Protein AF-A0AAD7MRS5-F1 (afdb_monomer_lite)

Sequence (287 aa):
MQQGTTFWFTLGLHTVPAPGTAVVLTGVERPFTVNFTCAIEGFSIVPTYLDYYIEVLVGNNGHEPPIYIARRTYNQSASPPVDMFTTTLAYWAWFAFPGAQYQLVLDTSYMTPGTNGPPVLVVEGAASAPFNITGSPIPVYIRPTANSGKCLTAASNTNGAAVEIEDCVAAGSTSQEWTNTGTTLQIFGTKCLDVTNGATADGTKLQIWTCNTGNTNQEWVTFGSSIQWSPSSCLDLTNGVQTDGNLVRILRSGLPFFIVFVHAPSRRLGTNMDLHRWAEPTMDTDE

Structure (mmCIF, N/CA/C/O backbone):
data_AF-A0AAD7MRS5-F1
#
_entry.id   AF-A0AAD7MRS5-F1
#
loop_
_atom_site.group_PDB
_atom_site.id
_atom_site.type_symbol
_atom_site.label_atom_id
_atom_site.label_alt_id
_atom_site.label_comp_id
_atom_site.label_asym_id
_atom_site.label_entity_id
_atom_site.label_seq_id
_atom_site.pdbx_PDB_ins_code
_atom_site.Cartn_x
_atom_site.Cartn_y
_atom_site.Cartn_z
_atom_site.occupancy
_atom_site.B_iso_or_equiv
_atom_site.auth_seq_id
_atom_site.auth_comp_id
_atom_site.auth_asym_id
_atom_site.auth_atom_id
_atom_site.pdbx_PDB_model_num
ATOM 1 N N . MET A 1 1 ? -37.049 9.770 32.235 1.00 30.02 1 MET A N 1
ATOM 2 C CA . MET A 1 1 ? -36.341 10.974 31.752 1.00 30.02 1 MET A CA 1
ATOM 3 C C . MET A 1 1 ? -35.256 10.486 30.811 1.00 30.02 1 MET A C 1
ATOM 5 O O . MET A 1 1 ? -34.466 9.665 31.239 1.00 30.02 1 MET A O 1
ATOM 9 N N . GLN A 1 2 ? -35.280 10.899 29.541 1.00 34.06 2 GLN A N 1
ATOM 10 C CA . GLN A 1 2 ? -34.240 10.586 28.553 1.00 34.06 2 GLN A CA 1
ATOM 11 C C . GLN A 1 2 ? -32.958 11.354 28.903 1.00 34.06 2 GLN A C 1
ATOM 13 O O . GLN A 1 2 ? -32.792 12.494 28.477 1.00 34.06 2 GLN A O 1
ATOM 18 N N . GLN A 1 3 ? -32.056 10.759 29.677 1.00 31.41 3 GLN A N 1
ATOM 19 C CA . GLN A 1 3 ? -30.665 11.207 29.706 1.00 31.41 3 GLN A CA 1
ATOM 20 C C . GLN A 1 3 ? -29.812 10.111 29.082 1.00 31.41 3 GLN A C 1
ATOM 22 O O . GLN A 1 3 ? -29.322 9.212 29.751 1.00 31.41 3 GLN A O 1
ATOM 27 N N . GLY A 1 4 ? -29.705 10.166 27.755 1.00 41.72 4 GLY A N 1
ATOM 28 C CA . GLY A 1 4 ? -28.740 9.363 27.024 1.00 41.72 4 GLY A CA 1
ATOM 29 C C . GLY A 1 4 ? -27.372 10.017 27.087 1.00 41.72 4 GLY A C 1
ATOM 30 O O . GLY A 1 4 ? -27.225 11.195 26.762 1.00 41.72 4 GLY A O 1
ATOM 31 N N . THR A 1 5 ? -26.367 9.250 27.490 1.00 45.50 5 THR A N 1
ATOM 32 C CA . THR A 1 5 ? -24.967 9.655 27.408 1.00 45.50 5 THR A CA 1
ATOM 33 C C . THR A 1 5 ? -24.575 9.668 25.931 1.00 45.50 5 THR A C 1
ATOM 35 O O . THR A 1 5 ? -24.202 8.644 25.370 1.00 45.50 5 THR A O 1
ATOM 38 N N . THR A 1 6 ? -24.754 10.813 25.272 1.00 45.91 6 THR A N 1
ATOM 39 C CA . THR A 1 6 ? -24.314 11.021 23.888 1.00 45.91 6 THR A CA 1
ATOM 40 C C . THR A 1 6 ? -22.835 11.339 23.911 1.00 45.91 6 THR A C 1
ATOM 42 O O . THR A 1 6 ? -22.454 12.397 24.417 1.00 45.91 6 THR A O 1
ATOM 45 N N . PHE A 1 7 ? -22.017 10.433 23.381 1.00 45.19 7 PHE A N 1
ATOM 46 C CA . PHE A 1 7 ? -20.601 10.718 23.237 1.00 45.19 7 PHE A CA 1
ATOM 47 C C . PHE A 1 7 ? -20.359 11.603 22.021 1.00 45.19 7 PHE A C 1
ATOM 49 O O . PHE A 1 7 ? -21.013 11.442 20.998 1.00 45.19 7 PHE A O 1
ATOM 56 N N . TRP A 1 8 ? -19.441 12.554 22.142 1.00 43.66 8 TRP A N 1
ATOM 57 C CA . TRP A 1 8 ? -18.873 13.253 20.994 1.00 43.66 8 TRP A CA 1
ATOM 58 C C . TRP A 1 8 ? -17.412 12.854 20.934 1.00 43.66 8 TRP A C 1
ATOM 60 O O . TRP A 1 8 ? -16.734 12.858 21.954 1.00 43.66 8 TRP A O 1
ATOM 70 N N . PHE A 1 9 ? -16.906 12.491 19.770 1.00 45.31 9 PHE A N 1
ATOM 71 C CA . PHE A 1 9 ? -15.477 12.276 19.619 1.00 45.31 9 PHE A CA 1
ATOM 72 C C . PHE A 1 9 ? -14.983 13.158 18.478 1.00 45.31 9 PHE A C 1
ATOM 74 O O . PHE A 1 9 ? -15.706 13.410 17.512 1.00 45.31 9 PHE A O 1
ATOM 81 N N . THR A 1 10 ? -13.756 13.640 18.622 1.00 40.50 10 THR A N 1
ATOM 82 C CA . THR A 1 10 ? -13.046 14.366 17.572 1.00 40.50 10 THR A CA 1
ATOM 83 C C . THR A 1 10 ? -11.750 13.616 17.320 1.00 40.50 10 THR A C 1
ATOM 85 O O . THR A 1 10 ? -10.885 13.559 18.194 1.00 40.50 10 THR A O 1
ATOM 88 N N . LEU A 1 11 ? -11.617 13.016 16.136 1.00 41.66 11 LEU A N 1
ATOM 89 C CA . LEU A 1 11 ? -10.373 12.379 15.714 1.00 41.66 11 LEU A CA 1
ATOM 90 C C . LEU A 1 11 ? -9.463 13.418 15.052 1.00 41.66 11 LEU A C 1
ATOM 92 O O . LEU A 1 11 ? -9.721 13.867 13.935 1.00 41.66 11 LEU A O 1
ATOM 96 N N . GLY A 1 12 ? -8.370 13.768 15.729 1.00 38.16 12 GLY A N 1
ATOM 97 C CA . GLY A 1 12 ? -7.271 14.524 15.134 1.00 38.16 12 GLY A CA 1
ATOM 98 C C . GLY A 1 12 ? -6.239 13.566 14.547 1.00 38.16 12 GLY A C 1
ATOM 99 O O . GLY A 1 12 ? -5.431 13.002 15.287 1.00 38.16 12 GLY A O 1
ATOM 100 N N . LEU A 1 13 ? -6.242 13.364 13.228 1.00 36.66 13 LEU A N 1
ATOM 101 C CA . LEU A 1 13 ? -5.221 12.545 12.577 1.00 36.66 13 LEU A CA 1
ATOM 102 C C . LEU A 1 13 ? -3.985 13.404 12.285 1.00 36.66 13 LEU A C 1
ATOM 104 O O . LEU A 1 13 ? -3.988 14.224 11.372 1.00 36.66 13 LEU A O 1
ATOM 108 N N . HIS A 1 14 ? -2.912 13.228 13.053 1.00 36.09 14 HIS A N 1
ATOM 109 C CA . HIS A 1 14 ? -1.655 13.918 12.780 1.00 36.09 14 HIS A CA 1
ATOM 110 C C . HIS A 1 14 ? -0.696 12.953 12.102 1.00 36.09 14 HIS A C 1
ATOM 112 O O . HIS A 1 14 ? -0.293 11.939 12.667 1.00 36.09 14 HIS A O 1
ATOM 118 N N . THR A 1 15 ? -0.303 13.290 10.879 1.00 35.84 15 THR A N 1
ATOM 119 C CA . THR A 1 15 ? 0.879 12.692 10.270 1.00 35.84 15 THR A CA 1
ATOM 120 C C . THR A 1 15 ? 2.059 13.604 10.583 1.00 35.84 15 THR A C 1
ATOM 122 O O . THR A 1 15 ? 1.913 14.827 10.639 1.00 35.84 15 THR A O 1
ATOM 125 N N . VAL A 1 16 ? 3.231 13.023 10.821 1.00 27.92 16 VAL A N 1
ATOM 126 C CA . VAL A 1 16 ? 4.490 13.770 10.834 1.00 27.92 16 VAL A CA 1
ATOM 127 C C . VAL A 1 16 ? 5.189 13.445 9.518 1.00 27.92 16 VAL A C 1
ATOM 129 O O . VAL A 1 16 ? 5.828 12.396 9.427 1.00 27.92 16 VAL A O 1
ATOM 132 N N . PRO A 1 17 ? 5.072 14.267 8.460 1.00 35.44 17 PRO A N 1
ATOM 133 C CA . PRO A 1 17 ? 5.974 14.148 7.331 1.00 35.44 17 PRO A CA 1
ATOM 134 C C . PRO A 1 17 ? 7.318 14.770 7.714 1.00 35.44 17 PRO A C 1
ATOM 136 O O . PRO A 1 17 ? 7.416 15.585 8.636 1.00 35.44 17 PRO A O 1
ATOM 139 N N . ALA A 1 18 ? 8.363 14.398 6.979 1.00 33.31 18 ALA A N 1
ATOM 140 C CA . ALA A 1 18 ? 9.650 15.081 7.001 1.00 33.31 18 ALA A CA 1
ATOM 141 C C . ALA A 1 18 ? 9.485 16.624 7.019 1.00 33.31 18 ALA A C 1
ATOM 143 O O . ALA A 1 18 ? 8.527 17.158 6.451 1.00 33.31 18 ALA A O 1
ATOM 144 N N . PRO A 1 19 ? 10.398 17.372 7.664 1.00 30.70 19 PRO A N 1
ATOM 145 C CA . PRO A 1 19 ? 10.220 18.809 7.833 1.00 30.70 19 PRO A CA 1
ATOM 146 C C . PRO A 1 19 ? 10.237 19.522 6.479 1.00 30.70 19 PRO A C 1
ATOM 148 O O . PRO A 1 19 ? 11.222 19.431 5.749 1.00 30.70 19 PRO A O 1
ATOM 151 N N . GLY A 1 20 ? 9.155 20.245 6.175 1.00 34.44 20 GLY A N 1
ATOM 152 C CA . GLY A 1 20 ? 9.047 21.119 5.001 1.00 34.44 20 GLY A CA 1
ATOM 153 C C . GLY A 1 20 ? 7.730 21.024 4.229 1.00 34.44 20 GLY A C 1
ATOM 154 O O . GLY A 1 20 ? 7.401 21.940 3.482 1.00 34.44 20 GLY A O 1
ATOM 155 N N . THR A 1 21 ? 6.931 19.973 4.423 1.00 35.66 21 THR A N 1
ATOM 156 C CA . THR A 1 21 ? 5.576 19.904 3.851 1.00 35.66 21 THR A CA 1
ATOM 157 C C . THR A 1 21 ? 4.688 19.121 4.800 1.00 35.66 21 THR A C 1
ATOM 159 O O . THR A 1 21 ? 4.642 17.896 4.771 1.00 35.66 21 THR A O 1
ATOM 162 N N . ALA A 1 22 ? 4.014 19.829 5.701 1.00 32.53 22 ALA A N 1
ATOM 163 C CA . ALA A 1 22 ? 2.982 19.217 6.516 1.00 32.53 22 ALA A CA 1
ATOM 164 C C . ALA A 1 22 ? 1.763 18.975 5.617 1.00 32.53 22 ALA A C 1
ATOM 166 O O . ALA A 1 22 ? 1.023 19.911 5.319 1.00 32.53 22 ALA A O 1
ATOM 167 N N . VAL A 1 23 ? 1.533 17.732 5.187 1.00 37.16 23 VAL A N 1
ATOM 168 C CA . VAL A 1 23 ? 0.165 17.323 4.855 1.00 37.16 23 VAL A CA 1
ATOM 169 C C . VAL A 1 23 ? -0.533 17.125 6.188 1.00 37.16 23 VAL A C 1
ATOM 171 O O . VAL A 1 23 ? -0.542 16.049 6.785 1.00 37.16 23 VAL A O 1
ATOM 174 N N . VAL A 1 24 ? -1.054 18.235 6.697 1.00 35.41 24 VAL A N 1
ATOM 175 C CA . VAL A 1 24 ? -2.020 18.207 7.775 1.00 35.41 24 VAL A CA 1
ATOM 176 C C . VAL A 1 24 ? -3.279 17.620 7.152 1.00 35.41 24 VAL A C 1
ATOM 178 O O . VAL A 1 24 ? -3.996 18.305 6.427 1.00 35.41 24 VAL A O 1
ATOM 181 N N . LEU A 1 25 ? -3.556 16.345 7.418 1.00 42.78 25 LEU A N 1
ATOM 182 C CA . LEU A 1 25 ? -4.939 15.896 7.407 1.00 42.78 25 LEU A CA 1
ATOM 183 C C . LEU A 1 25 ? -5.572 16.558 8.625 1.00 42.78 25 LEU A C 1
ATOM 185 O O . LEU A 1 25 ? -5.656 15.957 9.688 1.00 42.78 25 LEU A O 1
ATOM 189 N N . THR A 1 26 ? -5.900 17.850 8.525 1.00 39.56 26 THR A N 1
ATOM 190 C CA . THR A 1 26 ? -6.663 18.532 9.573 1.00 39.56 26 THR A CA 1
ATOM 191 C C . THR A 1 26 ? -7.955 17.759 9.653 1.00 39.56 26 THR A C 1
ATOM 193 O O . THR A 1 26 ? -8.758 17.801 8.720 1.00 39.56 26 THR A O 1
ATOM 196 N N . GLY A 1 27 ? -8.046 16.957 10.714 1.00 42.97 27 GLY A N 1
ATOM 197 C CA . GLY A 1 27 ? -9.115 16.015 10.944 1.00 42.97 27 GLY A CA 1
ATOM 198 C C . GLY A 1 27 ? -10.419 16.750 10.773 1.00 42.97 27 GLY A C 1
ATOM 199 O O . GLY A 1 27 ? -10.708 17.728 11.458 1.00 42.97 27 GLY A O 1
ATOM 200 N N . VAL A 1 28 ? -11.180 16.298 9.795 1.00 45.78 28 VAL A N 1
ATOM 201 C CA . VAL A 1 28 ? -12.571 16.651 9.713 1.00 45.78 28 VAL A CA 1
ATOM 202 C C . VAL A 1 28 ? -13.199 16.175 11.022 1.00 45.78 28 VAL A C 1
ATOM 204 O O . VAL A 1 28 ? -13.201 14.976 11.292 1.00 45.78 28 VAL A O 1
ATOM 207 N N . GLU A 1 29 ? -13.691 17.094 11.852 1.00 51.12 29 GLU A N 1
ATOM 208 C CA . GLU A 1 29 ? -14.439 16.717 13.049 1.00 51.12 29 GLU A CA 1
ATOM 209 C C . GLU A 1 29 ? -15.659 15.898 12.594 1.00 51.12 29 GLU A C 1
ATOM 211 O O . GLU A 1 29 ? -16.507 16.365 11.820 1.00 51.12 29 GLU A O 1
ATOM 216 N N . ARG A 1 30 ? -15.705 14.624 12.989 1.00 58.03 30 ARG A N 1
ATOM 217 C CA . ARG A 1 30 ? -16.803 13.709 12.674 1.00 58.03 30 ARG A CA 1
ATOM 218 C C . ARG A 1 30 ? -17.376 13.202 13.984 1.00 58.03 30 ARG A C 1
ATOM 220 O O . ARG A 1 30 ? -16.669 12.490 14.673 1.00 58.03 30 ARG A O 1
ATOM 227 N N . PRO A 1 31 ? -18.615 13.557 14.344 1.00 57.50 31 PRO A N 1
ATOM 228 C CA . PRO A 1 31 ? -19.226 13.053 15.565 1.00 57.50 31 PRO A CA 1
ATOM 229 C C . PRO A 1 31 ? -19.754 11.620 15.375 1.00 57.50 31 PRO A C 1
ATOM 231 O O . PRO A 1 31 ? -20.323 11.302 14.332 1.00 57.50 31 PRO A O 1
ATOM 234 N N . PHE A 1 32 ? -19.614 10.769 16.398 1.00 61.81 32 PHE A N 1
ATOM 235 C CA . PHE A 1 32 ? -20.284 9.464 16.503 1.00 61.81 32 PHE A CA 1
ATOM 236 C C . PHE A 1 32 ? -21.295 9.637 17.603 1.00 61.81 32 PHE A C 1
ATOM 238 O O . PHE A 1 32 ? -20.918 9.936 18.727 1.00 61.81 32 PHE A O 1
ATOM 245 N N . THR A 1 33 ? -22.564 9.411 17.302 1.00 61.88 33 THR A N 1
ATOM 246 C CA . THR A 1 33 ? -23.595 9.373 18.330 1.00 61.88 33 THR A CA 1
ATOM 247 C C . THR A 1 33 ? -23.872 7.918 18.666 1.00 61.88 33 THR A C 1
ATOM 249 O O . THR A 1 33 ? -24.605 7.245 17.947 1.00 61.88 33 THR A O 1
ATOM 252 N N . VAL A 1 34 ? -23.281 7.438 19.761 1.00 68.00 34 VAL A N 1
ATOM 253 C CA . VAL A 1 34 ? -23.622 6.133 20.342 1.00 68.00 34 VAL A CA 1
ATOM 254 C C . VAL A 1 34 ? -24.486 6.360 21.570 1.00 68.00 34 VAL A C 1
ATOM 256 O O . VAL A 1 34 ? -24.139 7.162 22.437 1.00 68.00 34 VAL A O 1
ATOM 259 N N . ASN A 1 35 ? -25.629 5.679 21.627 1.00 68.31 35 ASN A N 1
ATOM 260 C CA . ASN A 1 35 ? -26.557 5.753 22.746 1.00 68.31 35 ASN A CA 1
ATOM 261 C C . ASN A 1 35 ? -26.536 4.429 23.516 1.00 68.31 35 ASN A C 1
ATOM 263 O O . ASN A 1 35 ? -27.050 3.419 23.041 1.00 68.31 35 ASN A O 1
ATOM 267 N N . PHE A 1 36 ? -25.975 4.461 24.725 1.00 71.44 36 PHE A N 1
ATOM 268 C CA . PHE A 1 36 ? -25.879 3.289 25.596 1.00 71.44 36 PHE A CA 1
ATOM 269 C C . PHE A 1 36 ? -27.059 3.131 26.562 1.00 71.44 36 PHE A C 1
ATOM 271 O O . PHE A 1 36 ? -27.059 2.191 27.348 1.00 71.44 36 PHE A O 1
ATOM 278 N N . THR A 1 37 ? -28.075 4.002 26.525 1.00 70.25 37 THR A N 1
ATOM 279 C CA . THR A 1 37 ? -29.211 3.967 27.465 1.00 70.25 37 THR A CA 1
ATOM 280 C C . THR A 1 37 ? -29.881 2.600 27.483 1.00 70.25 37 THR A C 1
ATOM 282 O O . THR A 1 37 ? -30.126 2.059 28.553 1.00 70.25 37 THR A O 1
ATOM 285 N N . CYS A 1 38 ? -30.130 2.003 26.315 1.00 67.31 38 CYS A N 1
ATOM 286 C CA . CYS A 1 38 ? -30.773 0.691 26.251 1.00 67.31 38 CYS A CA 1
ATOM 287 C C . CYS A 1 38 ? -29.904 -0.411 26.882 1.00 67.31 38 CYS A C 1
ATOM 289 O O . CYS A 1 38 ? -30.416 -1.206 27.664 1.00 67.31 38 CYS A O 1
ATOM 291 N N . ALA A 1 39 ? -28.598 -0.423 26.605 1.00 72.38 39 ALA A N 1
ATOM 292 C CA . ALA A 1 39 ? -27.666 -1.402 27.165 1.00 72.38 39 ALA A CA 1
ATOM 293 C C . ALA A 1 39 ? -27.509 -1.243 28.688 1.00 72.38 39 ALA A C 1
ATOM 295 O O . ALA A 1 39 ? -27.639 -2.216 29.433 1.00 72.38 39 ALA A O 1
ATOM 296 N N . ILE A 1 40 ? -27.307 -0.009 29.158 1.00 76.19 40 ILE A N 1
ATOM 297 C CA . ILE A 1 40 ? -27.049 0.299 30.569 1.00 76.19 40 ILE A CA 1
ATOM 298 C C . ILE A 1 40 ? -28.324 0.141 31.402 1.00 76.19 40 ILE A C 1
ATOM 300 O O . ILE A 1 40 ? -28.319 -0.578 32.397 1.00 76.19 40 ILE A O 1
ATOM 304 N N . GLU A 1 41 ? -29.428 0.778 31.004 1.00 78.62 41 GLU A N 1
ATOM 305 C CA . GLU A 1 41 ? -30.667 0.775 31.793 1.00 78.62 41 GLU A CA 1
ATOM 306 C C . GLU A 1 41 ? -31.490 -0.501 31.585 1.00 78.62 41 GLU A C 1
ATOM 308 O O . GLU A 1 41 ? -32.139 -0.972 32.516 1.00 78.62 41 GLU A O 1
ATOM 313 N N . GLY A 1 42 ? -31.475 -1.062 30.373 1.00 77.31 42 GLY A N 1
ATOM 314 C CA . GLY A 1 42 ? -32.267 -2.243 30.026 1.00 77.31 42 GLY A CA 1
ATOM 315 C C . GLY A 1 42 ? -31.596 -3.564 30.388 1.00 77.31 42 GLY A C 1
ATOM 316 O O . GLY A 1 42 ? -32.288 -4.509 30.762 1.00 77.31 42 GLY A O 1
ATOM 317 N N . PHE A 1 43 ? -30.263 -3.633 30.307 1.00 79.19 43 PHE A N 1
ATOM 318 C CA . PHE A 1 43 ? -29.519 -4.890 30.453 1.00 79.19 43 PHE A CA 1
ATOM 319 C C . PHE A 1 43 ? -28.378 -4.832 31.475 1.00 79.19 43 PHE A C 1
ATOM 321 O O . PHE A 1 43 ? -27.726 -5.846 31.703 1.00 79.19 43 PHE A O 1
ATOM 328 N N . SER A 1 44 ? -28.137 -3.684 32.125 1.00 81.31 44 SER A N 1
ATOM 329 C CA . SER A 1 44 ? -26.975 -3.480 33.012 1.00 81.31 44 SER A CA 1
ATOM 330 C C . SER A 1 44 ? -25.631 -3.767 32.325 1.00 81.31 44 SER A C 1
ATOM 332 O O . SER A 1 44 ? -24.652 -4.127 32.979 1.00 81.31 44 SER A O 1
ATOM 334 N N . ILE A 1 45 ? -25.582 -3.598 31.001 1.00 79.88 45 ILE A N 1
ATOM 335 C CA . ILE A 1 45 ? -24.382 -3.769 30.189 1.00 79.88 45 ILE A CA 1
ATOM 336 C C . ILE A 1 45 ? -23.698 -2.415 30.058 1.00 79.88 45 ILE A C 1
ATOM 338 O O . ILE A 1 45 ? -24.252 -1.461 29.510 1.00 79.88 45 ILE A O 1
ATOM 342 N N . VAL A 1 46 ? -22.470 -2.348 30.560 1.00 81.31 46 VAL A N 1
ATOM 343 C CA . VAL A 1 46 ? -21.639 -1.150 30.535 1.00 81.31 46 VAL A CA 1
ATOM 344 C C . VAL A 1 46 ? -20.421 -1.427 29.655 1.00 81.31 46 VAL A C 1
ATOM 346 O O . VAL A 1 46 ? -19.660 -2.350 29.966 1.00 81.31 46 VAL A O 1
ATOM 349 N N . PRO A 1 47 ? -20.188 -0.632 28.594 1.00 82.38 47 PRO A N 1
ATOM 350 C CA . PRO A 1 47 ? -18.959 -0.727 27.820 1.00 82.38 47 PRO A CA 1
ATOM 351 C C . PRO A 1 47 ? -17.726 -0.643 28.723 1.00 82.38 47 PRO A C 1
ATOM 353 O O . PRO A 1 47 ? -17.650 0.166 29.641 1.00 82.38 47 PRO A O 1
ATOM 356 N N . THR A 1 48 ? -16.746 -1.495 28.473 1.00 85.81 48 THR A N 1
ATOM 357 C CA . THR A 1 48 ? -15.431 -1.450 29.119 1.00 85.81 48 THR A CA 1
ATOM 358 C C . THR A 1 48 ? -14.441 -0.715 28.225 1.00 85.81 48 THR A C 1
ATOM 360 O O . THR A 1 48 ? -13.717 0.166 28.700 1.00 85.81 48 THR A O 1
ATOM 363 N N . TYR A 1 49 ? -14.457 -1.025 26.925 1.00 87.31 49 TYR A N 1
ATOM 364 C CA . TYR A 1 49 ? -13.579 -0.408 25.942 1.00 87.31 49 TYR A CA 1
ATOM 365 C C . TYR A 1 49 ? -14.340 0.163 24.746 1.00 87.31 49 TYR A C 1
ATOM 367 O O . TYR A 1 49 ? -15.412 -0.316 24.371 1.00 87.31 49 TYR A O 1
ATOM 375 N N . LEU A 1 50 ? -13.738 1.199 24.171 1.00 84.12 50 LEU A N 1
ATOM 376 C CA . LEU A 1 50 ? -14.075 1.815 22.898 1.00 84.12 50 LEU A CA 1
ATOM 377 C C . LEU A 1 50 ? -12.903 1.546 21.947 1.00 84.12 50 LEU A C 1
ATOM 379 O O . LEU A 1 50 ? -11.780 1.991 22.211 1.00 84.12 50 LEU A O 1
ATOM 383 N N . ASP A 1 51 ? -13.150 0.787 20.888 1.00 86.12 51 ASP A N 1
ATOM 384 C CA . ASP A 1 51 ? -12.160 0.373 19.899 1.00 86.12 51 ASP A CA 1
ATOM 385 C C . ASP A 1 51 ? -12.365 1.166 18.606 1.00 86.12 51 ASP A C 1
ATOM 387 O O . ASP A 1 51 ? -13.427 1.116 17.993 1.00 86.12 51 ASP A O 1
ATOM 391 N N . TYR A 1 52 ? -11.346 1.921 18.199 1.00 81.19 52 TYR A N 1
ATOM 392 C CA . TYR A 1 52 ? -11.380 2.779 17.018 1.00 81.19 52 TYR A CA 1
ATOM 393 C C . TYR A 1 52 ? -10.547 2.166 15.901 1.00 81.19 52 TYR A C 1
ATOM 395 O O . TYR A 1 52 ? -9.367 1.859 16.105 1.00 81.19 52 TYR A O 1
ATOM 403 N N . TYR A 1 53 ? -11.119 2.059 14.706 1.00 78.88 53 TYR A N 1
ATOM 404 C CA . TYR A 1 53 ? -10.418 1.576 13.520 1.00 78.88 53 TYR A CA 1
ATOM 405 C C . TYR A 1 53 ? -10.929 2.241 12.235 1.00 78.88 53 TYR A C 1
ATOM 407 O O . TYR A 1 53 ? -12.010 2.827 12.203 1.00 78.88 53 TYR A O 1
ATOM 415 N N . ILE A 1 54 ? -10.113 2.208 11.182 1.00 77.94 54 ILE A N 1
ATOM 416 C CA . ILE A 1 54 ? -10.465 2.695 9.845 1.00 77.94 54 ILE A CA 1
ATOM 417 C C . ILE A 1 54 ? -10.724 1.491 8.954 1.00 77.94 54 ILE A C 1
ATOM 419 O O . ILE A 1 54 ? -9.881 0.601 8.860 1.00 77.94 54 ILE A O 1
ATOM 423 N N . GLU A 1 55 ? -11.846 1.507 8.253 1.00 76.00 55 GLU A N 1
ATOM 424 C CA . GLU A 1 55 ? -12.143 0.572 7.177 1.00 76.00 55 GLU A CA 1
ATOM 425 C C . GLU A 1 55 ? -12.173 1.288 5.835 1.00 76.00 55 GLU A C 1
ATOM 427 O O . GLU A 1 55 ? -12.543 2.461 5.717 1.00 76.00 55 GLU A O 1
ATOM 432 N N . VAL A 1 56 ? -11.799 0.549 4.800 1.00 68.88 56 VAL A N 1
ATOM 433 C CA . VAL A 1 56 ? -12.021 0.944 3.418 1.00 68.88 56 VAL A CA 1
ATOM 434 C C . VAL A 1 56 ? -13.404 0.443 3.010 1.00 68.88 56 VAL A C 1
ATOM 436 O O . VAL A 1 56 ? -13.713 -0.735 3.186 1.00 68.88 56 VAL A O 1
ATOM 439 N N . LEU A 1 57 ? -14.256 1.326 2.478 1.00 65.00 57 LEU A N 1
ATOM 440 C CA . LEU A 1 57 ? -15.605 0.930 2.066 1.00 65.00 57 LEU A CA 1
ATOM 441 C C . LEU A 1 57 ? -15.557 -0.148 0.969 1.00 65.00 57 LEU A C 1
ATOM 443 O O . LEU A 1 57 ? -14.740 -0.090 0.044 1.00 65.00 57 LEU A O 1
ATOM 447 N N . VAL A 1 58 ? -16.481 -1.111 1.056 1.00 54.09 58 VAL A N 1
ATOM 448 C CA . VAL A 1 58 ? -16.647 -2.200 0.082 1.00 54.09 58 VAL A CA 1
ATOM 449 C C . VAL A 1 58 ? -16.773 -1.615 -1.331 1.00 54.09 58 VAL A C 1
ATOM 451 O O . VAL A 1 58 ? -17.700 -0.859 -1.614 1.00 54.09 58 VAL A O 1
ATOM 454 N N . GLY A 1 59 ? -15.831 -1.959 -2.215 1.00 54.44 59 GLY A N 1
ATOM 455 C CA . GLY A 1 59 ? -15.741 -1.425 -3.583 1.00 54.44 59 GLY A CA 1
ATOM 456 C C . GLY A 1 59 ? -14.433 -0.695 -3.906 1.00 54.44 59 GLY A C 1
ATOM 457 O O . GLY A 1 59 ? -14.166 -0.436 -5.077 1.00 54.44 59 GLY A O 1
ATOM 458 N N . ASN A 1 60 ? -13.589 -0.418 -2.910 1.00 53.06 60 ASN A N 1
ATOM 459 C CA . ASN A 1 60 ? -12.208 0.019 -3.110 1.00 53.06 60 ASN A CA 1
ATOM 460 C C . ASN A 1 60 ? -11.260 -1.142 -2.759 1.00 53.06 60 ASN A C 1
ATOM 462 O O . ASN A 1 60 ? -11.217 -1.539 -1.601 1.00 53.06 60 ASN A O 1
ATOM 466 N N . ASN A 1 61 ? -10.631 -1.717 -3.796 1.00 49.97 61 ASN A N 1
ATOM 467 C CA . ASN A 1 61 ? -9.629 -2.808 -3.877 1.00 49.97 61 ASN A CA 1
ATOM 468 C C . ASN A 1 61 ? -9.794 -4.099 -3.023 1.00 49.97 61 ASN A C 1
ATOM 470 O O . ASN A 1 61 ? -9.103 -5.080 -3.279 1.00 49.97 61 ASN A O 1
ATOM 474 N N . GLY A 1 62 ? -10.751 -4.166 -2.096 1.00 45.16 62 GLY A N 1
ATOM 475 C CA . GLY A 1 62 ? -11.356 -5.381 -1.549 1.00 45.16 62 GLY A CA 1
ATOM 476 C C . GLY A 1 62 ? -10.521 -6.229 -0.587 1.00 45.16 62 GLY A C 1
ATOM 477 O O . GLY A 1 62 ? -11.040 -7.258 -0.159 1.00 45.16 62 GLY A O 1
ATOM 478 N N . HIS A 1 63 ? -9.275 -5.875 -0.257 1.00 52.19 63 HIS A N 1
ATOM 479 C CA . HIS A 1 63 ? -8.352 -6.754 0.494 1.00 52.19 63 HIS A CA 1
ATOM 480 C C . HIS A 1 63 ? -7.585 -6.063 1.638 1.00 52.19 63 HIS A C 1
ATOM 482 O O . HIS A 1 63 ? -6.640 -6.640 2.178 1.00 52.19 63 HIS A O 1
ATOM 488 N N . GLU A 1 64 ? -7.970 -4.851 2.042 1.00 56.78 64 GLU A N 1
ATOM 489 C CA . GLU A 1 64 ? -7.298 -4.164 3.149 1.00 56.78 64 GLU A CA 1
ATOM 490 C C . GLU A 1 64 ? -7.949 -4.523 4.500 1.00 56.78 64 GLU A C 1
ATOM 492 O O . GLU A 1 64 ? -9.153 -4.311 4.672 1.00 56.78 64 GLU A O 1
ATOM 497 N N . PRO A 1 65 ? -7.192 -5.087 5.466 1.00 60.22 65 PRO A N 1
ATOM 498 C CA . PRO A 1 65 ? -7.707 -5.320 6.809 1.00 60.22 65 PRO A CA 1
ATOM 499 C C . PRO A 1 65 ? -7.983 -3.983 7.522 1.00 60.22 65 PRO A C 1
ATOM 501 O O . PRO A 1 65 ? -7.300 -2.992 7.241 1.00 60.22 65 PRO A O 1
ATOM 504 N N . PRO A 1 66 ? -8.929 -3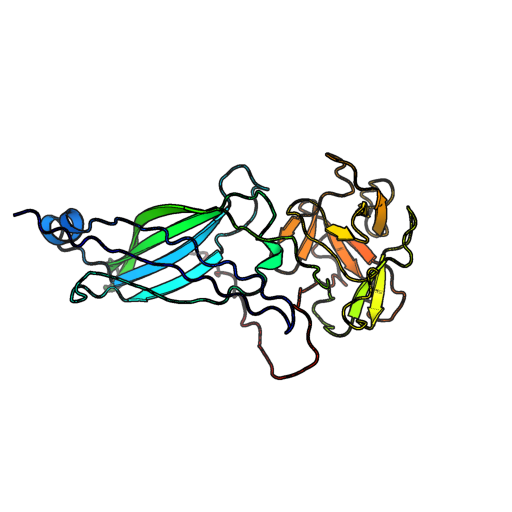.943 8.480 1.00 70.94 66 PRO A N 1
ATOM 505 C CA . PRO A 1 66 ? -9.190 -2.750 9.276 1.00 70.94 66 PRO A CA 1
ATOM 506 C C . PRO A 1 66 ? -7.918 -2.209 9.939 1.00 70.94 66 PRO A C 1
ATOM 508 O O . PRO A 1 66 ? -7.153 -2.947 10.567 1.00 70.94 66 PRO A O 1
ATOM 511 N N . ILE A 1 67 ? -7.694 -0.901 9.828 1.00 73.94 67 ILE A N 1
ATOM 512 C CA . ILE A 1 67 ? -6.539 -0.233 10.428 1.00 73.94 67 ILE A CA 1
ATOM 513 C C . ILE A 1 67 ? -6.922 0.175 11.838 1.00 73.94 67 ILE A C 1
ATOM 515 O O . ILE A 1 67 ? -7.611 1.173 12.052 1.00 73.94 67 ILE A O 1
ATOM 519 N N . TYR A 1 68 ? -6.460 -0.597 12.810 1.00 78.19 68 TYR A N 1
ATOM 520 C CA . TYR A 1 68 ? -6.682 -0.294 14.212 1.00 78.19 68 TYR A CA 1
ATOM 521 C C . TYR A 1 68 ? -5.954 0.990 14.636 1.00 78.19 68 TYR A C 1
ATOM 523 O O . TYR A 1 68 ? -4.755 1.156 14.403 1.00 78.19 68 TYR A O 1
ATOM 531 N N . ILE A 1 69 ? -6.690 1.899 15.276 1.00 75.69 69 ILE A N 1
ATOM 532 C CA . ILE A 1 69 ? -6.214 3.230 15.654 1.00 75.69 69 ILE A CA 1
ATOM 533 C C . ILE A 1 69 ? -5.894 3.298 17.147 1.00 75.69 69 ILE A C 1
ATOM 535 O O . ILE A 1 69 ? -4.829 3.791 17.525 1.00 75.69 69 ILE A O 1
ATOM 539 N N . ALA A 1 70 ? -6.844 2.893 17.996 1.00 78.75 70 ALA A N 1
ATOM 540 C CA . ALA A 1 70 ? -6.731 3.009 19.446 1.00 78.75 70 ALA A CA 1
ATOM 541 C C . ALA A 1 70 ? -7.808 2.197 20.179 1.00 78.75 70 ALA A C 1
ATOM 543 O O . ALA A 1 70 ? -8.948 2.129 19.728 1.00 78.75 70 ALA A O 1
ATOM 544 N N . ARG A 1 71 ? -7.465 1.715 21.379 1.00 86.88 71 ARG A N 1
ATOM 545 C CA . ARG A 1 71 ? -8.418 1.281 22.412 1.00 86.88 71 ARG A CA 1
ATOM 546 C C . ARG A 1 71 ? -8.438 2.290 23.535 1.00 86.88 71 ARG A C 1
ATOM 548 O O . ARG A 1 71 ? -7.386 2.742 23.996 1.00 86.88 71 ARG A O 1
ATOM 555 N N . ARG A 1 72 ? -9.636 2.617 23.995 1.00 85.69 72 ARG A N 1
ATOM 556 C CA . ARG A 1 72 ? -9.887 3.620 25.027 1.00 85.69 72 ARG A CA 1
ATOM 557 C C . ARG A 1 72 ? -10.768 3.008 26.103 1.00 85.69 72 ARG A C 1
ATOM 559 O O . ARG A 1 72 ? -11.666 2.231 25.798 1.00 85.69 72 ARG A O 1
ATOM 566 N N . THR A 1 73 ? -10.504 3.322 27.366 1.00 86.62 73 THR A N 1
ATOM 567 C CA . THR A 1 73 ? -11.368 2.870 28.463 1.00 86.62 73 THR A CA 1
ATOM 568 C C . THR A 1 73 ? -12.609 3.747 28.510 1.00 86.62 73 THR A C 1
ATOM 570 O O . THR A 1 73 ? -12.502 4.974 28.517 1.00 86.62 73 THR A O 1
ATOM 573 N N . TYR A 1 74 ? -13.781 3.127 28.579 1.00 81.88 74 TYR A N 1
ATOM 574 C CA . TYR A 1 74 ? -15.035 3.854 28.698 1.00 81.88 74 TYR A CA 1
ATOM 575 C C . TYR A 1 74 ? -15.132 4.568 30.054 1.00 81.88 74 TYR A C 1
ATOM 577 O O . TYR A 1 74 ? -15.078 3.934 31.109 1.00 81.88 74 TYR A O 1
ATOM 585 N N . ASN A 1 75 ? -15.296 5.894 30.038 1.00 77.69 75 ASN A N 1
ATOM 586 C CA . ASN A 1 75 ? -15.479 6.692 31.248 1.00 77.69 75 ASN A CA 1
ATOM 587 C C . ASN A 1 75 ? -16.901 7.267 31.323 1.00 77.69 75 ASN A C 1
ATOM 589 O O . ASN A 1 75 ? -17.194 8.317 30.754 1.00 77.69 75 ASN A O 1
ATOM 593 N N . GLN A 1 76 ? -17.758 6.607 32.103 1.00 71.75 76 GLN A N 1
ATOM 594 C CA . GLN A 1 76 ? -19.146 7.021 32.360 1.00 71.75 76 GLN A CA 1
ATOM 595 C C . GLN A 1 76 ? -19.285 8.370 33.068 1.00 71.75 76 GLN A C 1
ATOM 597 O O . GLN A 1 76 ? -20.352 8.973 33.027 1.00 71.75 76 GLN A O 1
ATOM 602 N N . SER A 1 77 ? -18.232 8.828 33.747 1.00 70.38 77 SER A N 1
ATOM 603 C CA . SER A 1 77 ? -18.266 10.065 34.531 1.00 70.38 77 SER A CA 1
ATOM 604 C C . SER A 1 77 ? -17.869 11.310 33.730 1.00 70.38 77 SER A C 1
ATOM 606 O O . SER A 1 77 ? -17.961 12.422 34.249 1.00 70.38 77 SER A O 1
ATOM 608 N N . ALA A 1 78 ? -17.435 11.148 32.474 1.00 65.75 78 ALA A N 1
ATOM 609 C CA . ALA A 1 78 ? -17.055 12.266 31.618 1.00 65.75 78 ALA A CA 1
ATOM 610 C C . ALA A 1 78 ? -18.275 13.141 31.271 1.00 65.75 78 ALA A C 1
ATOM 612 O O . ALA A 1 78 ? -19.295 12.643 30.795 1.00 65.75 78 ALA A O 1
ATOM 613 N N . SER A 1 79 ? -18.159 14.455 31.497 1.00 62.59 79 SER A N 1
ATOM 614 C CA . SER A 1 79 ? -19.206 15.441 31.203 1.00 62.59 79 SER A CA 1
ATOM 615 C C . SER A 1 79 ? -18.622 16.676 30.492 1.00 62.59 79 SER A C 1
ATOM 617 O O . SER A 1 79 ? -17.820 17.387 31.102 1.00 62.59 79 SER A O 1
ATOM 619 N N . PRO A 1 80 ? -19.009 16.960 29.230 1.00 57.78 80 PRO A N 1
ATOM 620 C CA . PRO A 1 80 ? -19.778 16.078 28.351 1.00 57.78 80 PRO A CA 1
ATOM 621 C C . PRO A 1 80 ? -19.008 14.774 28.062 1.00 57.78 80 PRO A C 1
ATOM 623 O O . PRO A 1 80 ? -17.793 14.728 28.266 1.00 57.78 80 PRO A O 1
ATOM 626 N N . PRO A 1 81 ? -19.679 13.708 27.599 1.00 62.50 81 PRO A N 1
ATOM 627 C CA . PRO A 1 81 ? -19.045 12.418 27.364 1.00 62.50 81 PRO A CA 1
ATOM 628 C C . PRO A 1 81 ? -18.180 12.521 26.102 1.00 62.50 81 PRO A C 1
ATOM 630 O O . PRO A 1 81 ? -18.622 12.241 24.998 1.00 62.50 81 PRO A O 1
ATOM 633 N N . VAL A 1 82 ? -16.966 13.045 26.218 1.00 62.28 82 VAL A N 1
ATOM 634 C CA . VAL A 1 82 ? -16.112 13.326 25.060 1.00 62.28 82 VAL A CA 1
ATOM 635 C C . VAL A 1 82 ? -14.833 12.528 25.174 1.00 62.28 82 VAL A C 1
ATOM 637 O O . VAL A 1 82 ? -14.150 12.614 26.193 1.00 62.28 82 VAL A O 1
ATOM 640 N N . ASP A 1 83 ? -14.504 11.769 24.129 1.00 66.00 83 ASP A N 1
ATOM 641 C CA . ASP A 1 83 ? -13.174 11.180 23.970 1.00 66.00 83 ASP A CA 1
ATOM 642 C C . ASP A 1 83 ? -12.486 11.842 22.779 1.00 66.00 83 ASP A C 1
ATOM 644 O O . ASP A 1 83 ? -13.016 11.905 21.670 1.00 66.00 83 ASP A O 1
ATOM 648 N N . MET A 1 84 ? -11.311 12.401 23.030 1.00 67.62 84 MET A N 1
ATOM 649 C CA . MET A 1 84 ? -10.545 13.144 22.043 1.00 67.62 84 MET A CA 1
ATOM 650 C C . MET A 1 84 ? -9.098 12.711 22.161 1.00 67.62 84 MET A C 1
ATOM 652 O O . MET A 1 84 ? -8.494 12.788 23.234 1.00 67.62 84 MET A O 1
ATOM 656 N N . PHE A 1 85 ? -8.540 12.245 21.054 1.00 62.97 85 PHE A N 1
ATOM 657 C CA . PHE A 1 85 ? -7.152 11.832 21.009 1.00 62.97 85 PHE A CA 1
ATOM 658 C C . PHE A 1 85 ? -6.562 12.095 19.631 1.00 62.97 85 PHE A C 1
ATOM 660 O O . PHE A 1 85 ? -7.255 12.151 18.612 1.00 62.97 85 PHE A O 1
ATOM 667 N N . THR A 1 86 ? -5.247 12.255 19.627 1.00 58.44 86 THR A N 1
ATOM 668 C CA . THR A 1 86 ? -4.444 12.257 18.417 1.00 58.44 86 THR A CA 1
ATOM 669 C C . THR A 1 86 ? -3.729 10.923 18.309 1.00 58.44 86 THR A C 1
ATOM 671 O O . THR A 1 86 ? -3.329 10.319 19.305 1.00 58.44 86 THR A O 1
ATOM 674 N N . THR A 1 87 ? -3.592 10.439 17.084 1.00 58.16 87 THR A N 1
ATOM 675 C CA . THR A 1 87 ? -2.866 9.207 16.785 1.00 58.16 87 THR A CA 1
ATOM 676 C C . THR A 1 87 ? -1.973 9.431 15.577 1.00 58.16 87 THR A C 1
ATOM 678 O O . THR A 1 87 ? -2.238 10.306 14.747 1.00 58.16 87 THR A O 1
ATOM 681 N N . THR A 1 88 ? -0.900 8.653 15.495 1.00 57.88 88 THR A N 1
ATOM 682 C CA . THR A 1 88 ? -0.032 8.610 14.322 1.00 57.88 88 THR A CA 1
ATOM 683 C C . THR A 1 88 ? -0.222 7.258 13.672 1.00 57.88 88 THR A C 1
ATOM 685 O O . THR A 1 88 ? 0.106 6.233 14.267 1.00 57.88 88 THR A O 1
ATOM 688 N N . LEU A 1 89 ? -0.729 7.249 12.444 1.00 58.66 89 LEU A N 1
ATOM 689 C CA . LEU A 1 89 ? -0.801 6.013 11.687 1.00 58.66 89 LEU A CA 1
ATOM 690 C C . LEU A 1 89 ? 0.528 5.778 10.983 1.00 58.66 89 LEU A C 1
ATOM 692 O O . LEU A 1 89 ? 0.938 6.545 10.101 1.00 58.66 89 LEU A O 1
ATOM 696 N N . ALA A 1 90 ? 1.204 4.705 11.382 1.00 51.69 90 ALA A N 1
ATOM 697 C CA . ALA A 1 90 ? 2.323 4.198 10.617 1.00 51.69 90 ALA A CA 1
ATOM 698 C C . ALA A 1 90 ? 1.824 3.857 9.205 1.00 51.69 90 ALA A C 1
ATOM 700 O O . ALA A 1 90 ? 0.763 3.262 9.039 1.00 51.69 90 ALA A O 1
ATOM 701 N N . TYR A 1 91 ? 2.593 4.257 8.193 1.00 51.69 91 TYR A N 1
ATOM 702 C CA . TYR A 1 91 ? 2.363 3.849 6.802 1.00 51.69 91 TYR A CA 1
ATOM 703 C C . TYR A 1 91 ? 1.100 4.422 6.141 1.00 51.69 91 TYR A C 1
ATOM 705 O O . TYR A 1 91 ? 0.654 3.909 5.125 1.00 51.69 91 TYR A O 1
ATOM 713 N N . TRP A 1 92 ? 0.583 5.550 6.638 1.00 55.03 92 TRP A N 1
ATOM 714 C CA . TRP A 1 92 ? -0.628 6.184 6.099 1.00 55.03 92 TRP A CA 1
ATOM 715 C C . TRP A 1 92 ? -0.629 6.487 4.603 1.00 55.03 92 TRP A C 1
ATOM 717 O O . TRP A 1 92 ? -1.653 6.310 3.954 1.00 55.03 92 TRP A O 1
ATOM 727 N N . ALA A 1 93 ? 0.517 6.854 4.031 1.00 53.25 93 ALA A N 1
ATOM 728 C CA . ALA A 1 93 ? 0.657 7.105 2.596 1.00 53.25 93 ALA A CA 1
ATOM 729 C C . ALA A 1 93 ? 0.395 5.861 1.713 1.00 53.25 93 ALA A C 1
ATOM 731 O O . ALA A 1 93 ? 0.320 5.986 0.495 1.00 53.25 93 ALA A O 1
ATOM 732 N N . TRP A 1 94 ? 0.278 4.672 2.316 1.00 54.59 94 TRP A N 1
ATOM 733 C CA . TRP A 1 94 ? 0.032 3.397 1.638 1.00 54.59 94 TRP A CA 1
ATOM 734 C C . TRP A 1 94 ? -1.400 2.918 1.682 1.00 54.59 94 TRP A C 1
ATOM 736 O O . TRP A 1 94 ? -1.701 1.955 1.000 1.00 54.59 94 TRP A O 1
ATOM 746 N N . PHE A 1 95 ? -2.251 3.542 2.480 1.00 55.88 95 PHE A N 1
ATOM 747 C CA . PHE A 1 95 ? -3.677 3.261 2.445 1.00 55.88 95 PHE A CA 1
ATOM 748 C C . PHE A 1 95 ? -4.470 4.500 2.095 1.00 55.88 95 PHE A C 1
ATOM 750 O O . PHE A 1 95 ? -5.612 4.330 1.723 1.00 55.88 95 PHE A O 1
ATOM 757 N N . ALA A 1 96 ? -3.903 5.711 2.199 1.00 55.41 96 ALA A N 1
ATOM 758 C CA . ALA A 1 96 ? -4.552 6.990 1.935 1.00 55.41 96 ALA A CA 1
ATOM 759 C C . ALA A 1 96 ? -4.357 7.462 0.490 1.00 55.41 96 ALA A C 1
ATOM 761 O O . ALA A 1 96 ? -3.348 8.093 0.165 1.00 55.41 96 ALA A O 1
ATOM 762 N N . PHE A 1 97 ? -5.345 7.216 -0.365 1.00 62.38 97 PHE A N 1
ATOM 763 C CA . PHE A 1 97 ? -5.265 7.579 -1.779 1.00 62.38 97 PHE A CA 1
ATOM 764 C C . PHE A 1 97 ? -6.244 8.697 -2.134 1.00 62.38 97 PHE A C 1
ATOM 766 O O . PHE A 1 97 ? -7.352 8.744 -1.588 1.00 62.38 97 PHE A O 1
ATOM 773 N N . PRO A 1 98 ? -5.881 9.604 -3.058 1.00 53.88 98 PRO A N 1
ATOM 774 C CA . PRO A 1 98 ? -6.793 10.644 -3.513 1.00 53.88 98 PRO A CA 1
ATOM 775 C C . PRO A 1 98 ? -8.102 10.047 -4.043 1.00 53.88 98 PRO A C 1
ATOM 777 O O . PRO A 1 98 ? -8.098 9.248 -4.974 1.00 53.88 98 PRO A O 1
ATOM 780 N N . GLY A 1 99 ? -9.227 10.455 -3.453 1.00 56.97 99 GLY A N 1
ATOM 781 C CA . GLY A 1 99 ? -10.564 10.008 -3.859 1.00 56.97 99 GLY A CA 1
ATOM 782 C C . GLY A 1 99 ? -11.050 8.708 -3.211 1.00 56.97 99 GLY A C 1
ATOM 783 O O . GLY A 1 99 ? -12.216 8.363 -3.395 1.00 56.97 99 GLY A O 1
ATOM 784 N N . ALA A 1 100 ? -10.219 8.021 -2.423 1.00 62.94 100 ALA A N 1
ATOM 785 C CA . ALA A 1 100 ? -10.667 6.878 -1.639 1.00 62.94 100 ALA A CA 1
ATOM 786 C C . ALA A 1 100 ? -11.596 7.322 -0.495 1.00 62.94 100 ALA A C 1
ATOM 788 O O . ALA A 1 100 ? -11.368 8.341 0.170 1.00 62.94 100 ALA A O 1
ATOM 789 N N . GLN A 1 101 ? -12.661 6.547 -0.288 1.00 69.75 101 GLN A N 1
ATOM 790 C CA . GLN A 1 101 ? -13.610 6.740 0.801 1.00 69.75 101 GLN A CA 1
ATOM 791 C C . GLN A 1 101 ? -13.291 5.771 1.933 1.00 69.75 101 GLN A C 1
ATOM 793 O O . GLN A 1 101 ? -13.212 4.559 1.723 1.00 69.75 101 GLN A O 1
ATOM 798 N N . TYR A 1 102 ? -13.156 6.319 3.134 1.00 73.62 102 TYR A N 1
ATOM 799 C CA . TYR A 1 102 ? -12.909 5.548 4.340 1.00 73.62 102 TYR A CA 1
ATOM 800 C C . TYR A 1 102 ? -14.097 5.673 5.272 1.00 73.62 102 TYR A C 1
ATOM 802 O O . TYR A 1 102 ? -14.834 6.665 5.272 1.00 73.62 102 TYR A O 1
ATOM 810 N N . GLN A 1 103 ? -14.242 4.667 6.111 1.00 77.25 103 GLN A N 1
ATOM 811 C CA . GLN A 1 103 ? -15.173 4.653 7.210 1.00 77.25 103 GLN A CA 1
ATOM 812 C C . GLN A 1 103 ? -14.360 4.616 8.490 1.00 77.25 103 GLN A C 1
ATOM 814 O O . GLN A 1 103 ? -13.531 3.735 8.695 1.00 77.25 103 GLN A O 1
ATOM 819 N N . LEU A 1 104 ? -14.563 5.610 9.345 1.00 79.12 104 LEU A N 1
ATOM 820 C CA . LEU A 1 104 ? -14.105 5.493 10.715 1.00 79.12 104 LEU A CA 1
ATOM 821 C C . LEU A 1 104 ? -15.163 4.688 11.459 1.00 79.12 104 LEU A C 1
ATOM 823 O O . LEU A 1 104 ? -16.355 4.989 11.330 1.00 79.12 104 LEU A O 1
ATOM 827 N N . VAL A 1 105 ? -14.726 3.695 12.219 1.00 80.69 105 VAL A N 1
ATOM 828 C CA . VAL A 1 105 ? -15.594 2.821 12.999 1.00 80.69 105 VAL A CA 1
ATOM 829 C C . VAL A 1 105 ? -15.192 2.885 14.466 1.00 80.69 105 VAL A C 1
ATOM 831 O O . VAL A 1 105 ? -14.011 2.987 14.811 1.00 80.69 105 VAL A O 1
ATOM 834 N N . LEU A 1 106 ? -16.212 2.874 15.313 1.00 82.50 106 LEU A N 1
ATOM 835 C CA . LEU A 1 106 ? -16.134 2.724 16.752 1.00 82.50 106 LEU A CA 1
ATOM 836 C C . LEU A 1 106 ? -16.923 1.474 17.129 1.00 82.50 106 LEU A C 1
ATOM 838 O O . LEU A 1 106 ? -18.149 1.481 17.010 1.00 82.50 106 LEU A O 1
ATOM 842 N N . ASP A 1 107 ? -16.224 0.472 17.643 1.00 85.69 107 ASP A N 1
ATOM 843 C CA . ASP A 1 107 ? -16.822 -0.684 18.299 1.00 85.69 107 ASP A CA 1
ATOM 844 C C . ASP A 1 107 ? -16.798 -0.509 19.812 1.00 85.69 107 ASP A C 1
ATOM 846 O O . ASP A 1 107 ? -15.856 0.043 20.394 1.00 85.69 107 ASP A O 1
ATOM 850 N N . THR A 1 108 ? -17.834 -1.016 20.472 1.00 82.69 108 THR A N 1
ATOM 851 C CA . THR A 1 108 ? -17.847 -1.129 21.925 1.00 82.69 108 THR A CA 1
ATOM 852 C C . THR A 1 108 ? -17.695 -2.565 22.369 1.00 82.69 108 THR A C 1
ATOM 854 O O . THR A 1 108 ? -18.237 -3.487 21.767 1.00 82.69 108 THR A O 1
ATOM 857 N N . SER A 1 109 ? -16.955 -2.761 23.455 1.00 86.94 109 SER A N 1
ATOM 858 C CA . SER A 1 109 ? -16.819 -4.076 24.063 1.00 86.94 109 SER A CA 1
ATOM 859 C C . SER A 1 109 ? -17.068 -4.033 25.559 1.00 86.94 109 SER A C 1
ATOM 861 O O . SER A 1 109 ? -16.744 -3.052 26.232 1.00 86.94 109 SER A O 1
ATOM 863 N N . TYR A 1 110 ? -17.673 -5.091 26.085 1.00 84.62 110 TYR A N 1
ATOM 864 C CA . TYR A 1 110 ? -18.036 -5.226 27.491 1.00 84.62 110 TYR A CA 1
ATOM 865 C C . TYR A 1 110 ? -17.711 -6.625 28.011 1.00 84.62 110 TYR A C 1
ATOM 867 O O . TYR A 1 110 ? -17.564 -7.578 27.250 1.00 84.62 110 TYR A O 1
ATOM 875 N N . MET A 1 111 ? -17.566 -6.748 29.328 1.00 85.25 111 MET A N 1
ATOM 876 C CA . MET A 1 111 ? -17.236 -8.017 29.973 1.00 85.25 111 MET A CA 1
ATOM 877 C C . MET A 1 111 ? -18.503 -8.799 30.323 1.00 85.25 111 MET A C 1
ATOM 879 O O . MET A 1 111 ? -19.402 -8.270 30.976 1.00 85.2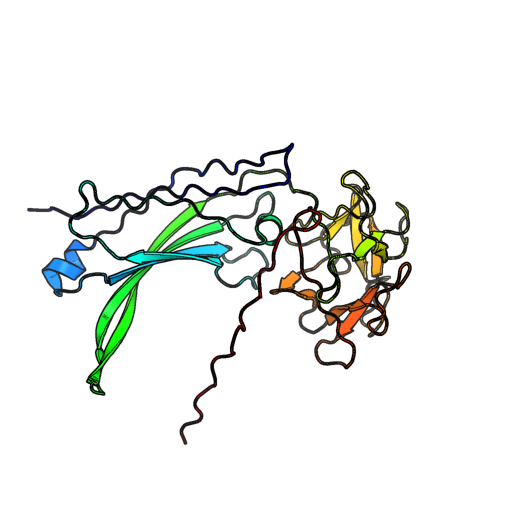5 111 MET A O 1
ATOM 883 N N . THR A 1 112 ? -18.542 -10.079 29.963 1.00 82.56 112 THR A N 1
ATOM 884 C CA . THR A 1 112 ? -19.580 -11.037 30.373 1.00 82.56 112 THR A CA 1
ATOM 885 C C . THR A 1 112 ? -18.989 -12.160 31.218 1.00 82.56 112 THR A C 1
ATOM 887 O O . THR A 1 112 ? -17.850 -12.555 30.967 1.00 82.56 112 THR A O 1
ATOM 890 N N . PRO A 1 113 ? -19.728 -12.741 32.179 1.00 84.94 113 PRO A N 1
ATOM 891 C CA . PRO A 1 113 ? -19.297 -13.964 32.855 1.00 84.94 113 PRO A CA 1
ATOM 892 C C . PRO A 1 113 ? -19.044 -15.089 31.842 1.00 84.94 113 PRO A C 1
ATOM 894 O O . PRO A 1 113 ? -19.921 -15.402 31.040 1.00 84.94 113 PRO A O 1
ATOM 897 N N . GLY A 1 114 ? -17.856 -15.697 31.863 1.00 81.00 114 GLY A N 1
ATOM 898 C CA . GLY A 1 114 ? -17.561 -16.835 30.996 1.00 81.00 114 GLY A CA 1
ATOM 899 C C . GLY A 1 114 ? -18.171 -18.121 31.538 1.00 81.00 114 GLY A C 1
ATOM 900 O O . GLY A 1 114 ? -18.202 -18.352 32.748 1.00 81.00 114 GLY A O 1
ATOM 901 N N . THR A 1 115 ? -18.602 -19.003 30.639 1.00 82.69 115 THR A N 1
ATOM 902 C CA . THR A 1 115 ? -19.161 -20.321 30.987 1.00 82.69 115 THR A CA 1
ATOM 903 C C . THR A 1 115 ? -18.161 -21.225 31.715 1.00 82.69 115 THR A C 1
ATOM 905 O O . THR A 1 115 ? -18.574 -22.100 32.468 1.00 82.69 115 THR A O 1
ATOM 908 N N . ASN A 1 116 ? -16.857 -20.970 31.548 1.00 83.81 116 ASN A N 1
ATOM 909 C CA . ASN A 1 116 ? -15.761 -21.743 32.142 1.00 83.81 116 ASN A CA 1
ATOM 910 C C . ASN A 1 116 ? -15.045 -21.012 33.297 1.00 83.81 116 ASN A C 1
ATOM 912 O O . ASN A 1 116 ? -13.952 -21.413 33.692 1.00 83.81 116 ASN A O 1
ATOM 916 N N . GLY A 1 117 ? -15.624 -19.929 33.833 1.00 82.75 117 GLY A N 1
ATOM 917 C CA . GLY A 1 117 ? -15.083 -19.202 34.989 1.00 82.75 117 GLY A CA 1
ATOM 918 C C . GLY A 1 117 ? -14.616 -17.771 34.692 1.00 82.75 117 GLY A C 1
ATOM 919 O O . GLY A 1 117 ? -15.230 -16.838 35.211 1.00 82.75 117 GLY A O 1
ATOM 920 N N . PRO A 1 118 ? -13.540 -17.547 33.910 1.00 83.50 118 PRO A N 1
ATOM 921 C CA . PRO A 1 118 ? -13.037 -16.199 33.668 1.00 83.50 118 PRO A CA 1
ATOM 922 C C . PRO A 1 118 ? -14.015 -15.394 32.800 1.00 83.50 118 PRO A C 1
ATOM 924 O O . PRO A 1 118 ? -14.624 -15.954 31.888 1.00 83.50 118 PRO A O 1
ATOM 927 N N . PRO A 1 119 ? -14.188 -14.086 33.057 1.00 82.19 119 PRO A N 1
ATOM 928 C CA . PRO A 1 119 ? -15.037 -13.248 32.226 1.00 82.19 119 PRO A CA 1
ATOM 929 C C . PRO A 1 119 ? -14.454 -13.094 30.815 1.00 82.19 119 PRO A C 1
ATOM 931 O O . PRO A 1 119 ? -13.238 -13.020 30.633 1.00 82.19 119 PRO A O 1
ATOM 934 N N . VAL A 1 120 ? -15.340 -13.040 29.826 1.00 85.38 120 VAL A N 1
ATOM 935 C CA . VAL A 1 120 ? -15.032 -12.930 28.396 1.00 85.38 120 VAL A CA 1
ATOM 936 C C . VAL A 1 120 ? -15.389 -11.528 27.917 1.00 85.38 120 VAL A C 1
ATOM 938 O O . VAL A 1 120 ? -16.390 -10.961 28.353 1.00 85.38 120 VAL A O 1
ATOM 941 N N . LEU A 1 121 ? -14.571 -10.970 27.026 1.00 84.00 121 LEU A N 1
ATOM 942 C CA . LEU A 1 121 ? -14.856 -9.701 26.368 1.00 84.00 121 LEU A CA 1
ATOM 943 C C . LEU A 1 121 ? -15.743 -9.953 25.141 1.00 84.00 121 LEU A C 1
ATOM 945 O O . LEU A 1 121 ? -15.344 -10.685 24.237 1.00 84.00 121 LEU A O 1
ATOM 949 N N . VAL A 1 122 ? -16.921 -9.340 25.111 1.00 83.50 122 VAL A N 1
ATOM 950 C CA . VAL A 1 122 ? -17.865 -9.390 23.988 1.00 83.50 122 VAL A CA 1
ATOM 951 C C . VAL A 1 122 ? -17.819 -8.055 23.258 1.00 83.50 122 VAL A C 1
ATOM 953 O O . VAL A 1 122 ? -17.883 -7.005 23.896 1.00 83.50 122 VAL A O 1
ATOM 956 N N . VAL A 1 123 ? -17.682 -8.097 21.932 1.00 82.00 123 VAL A N 1
ATOM 957 C CA . VAL A 1 123 ? -17.748 -6.916 21.060 1.00 82.00 123 VAL A CA 1
ATOM 958 C C . VAL A 1 123 ? -19.173 -6.794 20.542 1.00 82.00 123 VAL A C 1
ATOM 960 O O . VAL A 1 123 ? -19.659 -7.681 19.846 1.00 82.00 123 VAL A O 1
ATOM 963 N N . GLU A 1 124 ? -19.851 -5.715 20.907 1.00 74.50 124 GLU A N 1
ATOM 964 C CA . GLU A 1 124 ? -21.249 -5.479 20.572 1.00 74.50 124 GLU A CA 1
ATOM 965 C C . GLU A 1 124 ? -21.543 -3.979 20.588 1.00 74.50 124 GLU A C 1
ATOM 967 O O . GLU A 1 124 ? -21.171 -3.269 21.523 1.00 74.50 124 GLU A O 1
ATOM 972 N N . GLY A 1 125 ? -22.264 -3.511 19.568 1.00 72.06 125 GLY A N 1
ATOM 973 C CA . GLY A 1 125 ? -22.532 -2.094 19.343 1.00 72.06 125 GLY A CA 1
ATOM 974 C C . GLY A 1 125 ? -21.430 -1.438 18.515 1.00 72.06 125 GLY A C 1
ATOM 975 O O . GLY A 1 125 ? -20.261 -1.466 18.886 1.00 72.06 125 GLY A O 1
ATOM 976 N N . ALA A 1 126 ? -21.833 -0.828 17.402 1.00 76.88 126 ALA A N 1
ATOM 977 C CA . ALA A 1 126 ? -20.933 -0.150 16.484 1.00 76.88 126 ALA A CA 1
ATOM 978 C C . ALA A 1 126 ? -21.543 1.174 16.019 1.00 76.88 126 ALA A C 1
ATOM 980 O O . ALA A 1 126 ? -22.754 1.276 15.793 1.00 76.88 126 ALA A O 1
ATOM 981 N N . ALA A 1 127 ? -20.703 2.184 15.837 1.00 76.88 127 ALA A N 1
ATOM 982 C CA . ALA A 1 127 ? -21.046 3.399 15.115 1.00 76.88 127 ALA A CA 1
ATOM 983 C C . ALA A 1 127 ? -19.969 3.707 14.092 1.00 76.88 127 ALA A C 1
ATOM 985 O O . ALA A 1 127 ? -18.793 3.411 14.283 1.00 76.88 127 ALA A O 1
ATOM 986 N N . SER A 1 128 ? -20.379 4.305 12.984 1.00 78.81 128 SER A N 1
ATOM 987 C CA . SER A 1 128 ? -19.465 4.569 11.892 1.00 78.81 128 SER A CA 1
ATOM 988 C C . SER A 1 128 ? -19.862 5.806 11.106 1.00 78.81 128 SER A C 1
ATOM 990 O O . SER A 1 128 ? -21.016 6.238 11.110 1.00 78.81 128 SER A O 1
ATOM 992 N N . ALA A 1 129 ? -18.872 6.421 10.472 1.00 73.62 129 ALA A N 1
ATOM 993 C CA . ALA A 1 129 ? -19.030 7.690 9.787 1.00 73.62 129 ALA A CA 1
ATOM 994 C C . ALA A 1 129 ? -18.040 7.744 8.628 1.00 73.62 129 ALA A C 1
ATOM 996 O O . ALA A 1 129 ? -16.851 7.461 8.817 1.00 73.62 129 ALA A O 1
ATOM 997 N N . PRO A 1 130 ? -18.508 8.134 7.434 1.00 74.75 130 PRO A N 1
ATOM 998 C CA . PRO A 1 130 ? -17.625 8.290 6.301 1.00 74.75 130 PRO A CA 1
ATOM 999 C C . PRO A 1 130 ? -16.718 9.505 6.504 1.00 74.75 130 PRO A C 1
ATOM 1001 O O . PRO A 1 130 ? -17.141 10.581 6.956 1.00 74.75 130 PRO A O 1
ATOM 1004 N N . PHE A 1 131 ? -15.468 9.359 6.092 1.00 67.94 131 PHE A N 1
ATOM 1005 C CA . PHE A 1 131 ? -14.556 10.475 5.928 1.00 67.94 131 PHE A CA 1
ATOM 1006 C C . PHE A 1 131 ? -13.742 10.313 4.647 1.00 67.94 131 PHE A C 1
ATOM 1008 O O . PHE A 1 131 ? -13.464 9.212 4.177 1.00 67.94 131 PHE A O 1
ATOM 1015 N N . ASN A 1 132 ? -13.368 11.456 4.082 1.00 63.47 132 ASN A N 1
ATOM 1016 C CA . ASN A 1 132 ? -12.481 11.510 2.934 1.00 63.47 132 ASN A CA 1
ATOM 1017 C C . ASN A 1 132 ? -11.122 11.979 3.427 1.00 63.47 132 ASN A C 1
ATOM 1019 O O . ASN A 1 132 ? -11.038 12.942 4.197 1.00 63.47 132 ASN A O 1
ATOM 1023 N N . ILE A 1 133 ? -10.065 11.338 2.949 1.00 58.44 133 ILE A N 1
ATOM 1024 C CA . ILE A 1 133 ? -8.719 11.844 3.162 1.00 58.44 133 ILE A CA 1
ATOM 1025 C C . ILE A 1 133 ? -8.469 12.947 2.134 1.00 58.44 133 ILE A C 1
ATOM 1027 O O . ILE A 1 133 ? -8.446 12.706 0.929 1.00 58.44 133 ILE A O 1
ATOM 1031 N N . THR A 1 134 ? -8.312 14.182 2.606 1.00 50.38 134 THR A N 1
ATOM 1032 C CA . THR A 1 134 ? -7.979 15.331 1.758 1.00 50.38 134 THR A CA 1
ATOM 1033 C C . THR A 1 134 ? -6.474 15.572 1.792 1.00 50.38 134 THR A C 1
ATOM 1035 O O . THR A 1 134 ? -5.963 16.155 2.743 1.00 50.38 134 THR A O 1
ATOM 1038 N N . GLY A 1 135 ? -5.751 15.136 0.763 1.00 50.28 135 GLY A N 1
ATOM 1039 C CA . GLY A 1 135 ? -4.315 15.378 0.624 1.00 50.28 135 GLY A CA 1
ATOM 1040 C C . GLY A 1 135 ? -3.814 15.012 -0.770 1.00 50.28 135 GLY A C 1
ATOM 1041 O O . GLY A 1 135 ? -4.413 14.179 -1.448 1.00 50.28 135 GLY A O 1
ATOM 1042 N N . SER A 1 136 ? -2.730 15.652 -1.212 1.00 51.50 136 SER A N 1
ATOM 1043 C CA . SER A 1 136 ? -2.024 15.228 -2.426 1.00 51.50 136 SER A CA 1
ATOM 1044 C C . SER A 1 136 ? -1.244 13.940 -2.149 1.00 51.50 136 SER A C 1
ATOM 1046 O O . SER A 1 136 ? -0.736 13.785 -1.034 1.00 51.50 136 SER A O 1
ATOM 1048 N N . PRO A 1 137 ? -1.108 13.039 -3.139 1.00 57.72 137 PRO A N 1
ATOM 1049 C CA . PRO A 1 137 ? -0.271 11.861 -2.982 1.00 57.72 137 PRO A CA 1
ATOM 1050 C C . PRO A 1 137 ? 1.154 12.293 -2.628 1.00 57.72 137 PRO A C 1
ATOM 1052 O O . PRO A 1 137 ? 1.734 13.151 -3.297 1.00 57.72 137 PRO A O 1
ATOM 1055 N N . ILE A 1 138 ? 1.696 11.730 -1.549 1.00 61.84 138 ILE A N 1
ATOM 1056 C CA . ILE A 1 138 ? 3.064 12.018 -1.122 1.00 61.84 138 ILE A CA 1
ATOM 1057 C C . ILE A 1 138 ? 3.982 10.965 -1.733 1.00 61.84 138 ILE A C 1
ATOM 1059 O O . ILE A 1 138 ? 3.688 9.774 -1.604 1.00 61.84 138 ILE A O 1
ATOM 1063 N N . PRO A 1 139 ? 5.109 11.374 -2.334 1.00 71.75 139 PRO A N 1
ATOM 1064 C CA . PRO A 1 139 ? 6.138 10.436 -2.724 1.00 71.75 139 PRO A CA 1
ATOM 1065 C C . PRO A 1 139 ? 6.615 9.561 -1.555 1.00 71.75 139 PRO A C 1
ATOM 1067 O O . PRO A 1 139 ? 6.939 10.047 -0.469 1.00 71.75 139 PRO A O 1
ATOM 1070 N N . VAL A 1 140 ? 6.686 8.259 -1.793 1.00 75.44 140 VAL A N 1
ATOM 1071 C CA . VAL A 1 140 ? 7.157 7.220 -0.884 1.00 75.44 140 VAL A CA 1
ATOM 1072 C C . VAL A 1 140 ? 8.406 6.556 -1.451 1.00 75.44 140 VAL A C 1
ATOM 1074 O O . VAL A 1 140 ? 8.574 6.415 -2.661 1.00 75.44 140 VAL A O 1
ATOM 1077 N N . TYR A 1 141 ? 9.269 6.098 -0.548 1.00 81.19 141 TYR A N 1
ATOM 1078 C CA . TYR A 1 141 ? 10.388 5.229 -0.889 1.00 81.19 141 TYR A CA 1
ATOM 1079 C C . TYR A 1 141 ? 9.992 3.781 -0.622 1.00 81.19 141 TYR A C 1
ATOM 1081 O O . TYR A 1 141 ? 9.652 3.423 0.510 1.00 81.19 141 TYR A O 1
ATOM 1089 N N . ILE A 1 142 ? 10.068 2.946 -1.654 1.00 85.38 142 ILE A N 1
ATOM 1090 C CA . ILE A 1 142 ? 9.888 1.497 -1.539 1.00 85.38 142 ILE A CA 1
ATOM 1091 C C . ILE A 1 142 ? 11.253 0.886 -1.238 1.00 85.38 142 ILE A C 1
ATOM 1093 O O . ILE A 1 142 ? 12.212 1.170 -1.955 1.00 85.38 142 ILE A O 1
ATOM 1097 N N . ARG A 1 143 ? 11.370 0.085 -0.174 1.00 85.06 143 ARG A N 1
ATOM 1098 C CA . ARG A 1 143 ? 12.661 -0.443 0.291 1.00 85.06 143 ARG A CA 1
ATOM 1099 C C . ARG A 1 143 ? 12.585 -1.935 0.595 1.00 85.06 143 ARG A C 1
ATOM 1101 O O . ARG A 1 143 ? 11.533 -2.405 1.014 1.00 85.06 143 ARG A O 1
ATOM 1108 N N . PRO A 1 144 ? 13.675 -2.696 0.423 1.00 81.19 144 PRO A N 1
ATOM 1109 C CA . PRO A 1 144 ? 13.750 -4.067 0.914 1.00 81.19 144 PRO A CA 1
ATOM 1110 C C . PRO A 1 144 ? 13.617 -4.121 2.440 1.00 81.19 144 PRO A C 1
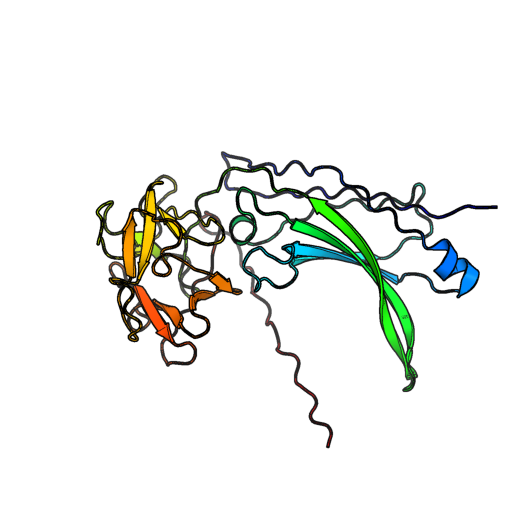ATOM 1112 O O . PRO A 1 144 ? 14.163 -3.278 3.153 1.00 81.19 144 PRO A O 1
ATOM 1115 N N . THR A 1 145 ? 12.953 -5.151 2.967 1.00 71.75 145 THR A N 1
ATOM 1116 C CA . THR A 1 145 ? 12.693 -5.271 4.413 1.00 71.75 145 THR A CA 1
ATOM 1117 C C . THR A 1 145 ? 13.956 -5.407 5.237 1.00 71.75 145 THR A C 1
ATOM 1119 O O . THR A 1 145 ? 14.067 -4.838 6.319 1.00 71.75 145 THR A O 1
ATOM 1122 N N . ALA A 1 146 ? 14.933 -6.126 4.697 1.00 74.94 146 ALA A N 1
ATOM 1123 C CA . ALA A 1 146 ? 16.206 -6.364 5.356 1.00 74.94 146 ALA A CA 1
ATOM 1124 C C . ALA A 1 146 ? 17.225 -5.224 5.158 1.00 74.94 146 ALA A C 1
ATOM 1126 O O . ALA A 1 146 ? 18.312 -5.298 5.729 1.00 74.94 146 ALA A O 1
ATOM 1127 N N . ASN A 1 147 ? 16.920 -4.187 4.363 1.00 78.56 147 ASN A N 1
ATOM 1128 C CA . ASN A 1 147 ? 17.870 -3.110 4.077 1.00 78.56 147 ASN A CA 1
ATOM 1129 C C . ASN A 1 147 ? 17.179 -1.773 3.787 1.00 78.56 147 ASN A C 1
ATOM 1131 O O . ASN A 1 147 ? 16.844 -1.433 2.653 1.00 78.56 147 ASN A O 1
ATOM 1135 N N . SER A 1 148 ? 17.062 -0.961 4.835 1.00 79.31 148 SER A N 1
ATOM 1136 C CA . SER A 1 148 ? 16.487 0.384 4.771 1.00 79.31 148 SER A CA 1
ATOM 1137 C C . SER A 1 148 ? 17.373 1.423 4.069 1.00 79.31 148 SER A C 1
ATOM 1139 O O . SER A 1 148 ? 16.934 2.567 3.915 1.00 79.31 148 SER A O 1
ATOM 1141 N N . GLY A 1 149 ? 18.593 1.047 3.661 1.00 85.25 149 GLY A N 1
ATOM 1142 C CA . GLY A 1 149 ? 19.514 1.865 2.872 1.00 85.25 149 GLY A CA 1
ATOM 1143 C C . GLY A 1 149 ? 19.331 1.731 1.359 1.00 85.25 149 GLY A C 1
ATOM 1144 O O . GLY A 1 149 ? 19.879 2.554 0.631 1.00 85.25 149 GLY A O 1
ATOM 1145 N N . LYS A 1 150 ? 18.552 0.746 0.891 1.00 87.25 150 LYS A N 1
ATOM 1146 C CA . LYS A 1 150 ? 18.246 0.538 -0.531 1.00 87.25 150 LYS A CA 1
ATOM 1147 C C . LYS A 1 150 ? 16.840 1.012 -0.875 1.00 87.25 150 LYS A C 1
ATOM 1149 O O . LYS A 1 150 ? 15.908 0.833 -0.092 1.00 87.25 150 LYS A O 1
ATOM 1154 N N . CYS A 1 151 ? 16.691 1.592 -2.058 1.00 90.62 151 CYS A N 1
ATOM 1155 C CA . CYS A 1 151 ? 15.452 2.167 -2.555 1.00 90.62 151 CYS A CA 1
ATOM 1156 C C . CYS A 1 151 ? 15.145 1.655 -3.966 1.00 90.62 151 CYS A C 1
ATOM 1158 O O . CYS A 1 151 ? 16.030 1.585 -4.820 1.00 90.62 151 CYS A O 1
ATOM 1160 N N . LEU A 1 152 ? 13.875 1.325 -4.211 1.00 93.19 152 LEU A N 1
ATOM 1161 C CA . LEU A 1 152 ? 13.360 0.989 -5.533 1.00 93.19 152 LEU A CA 1
ATOM 1162 C C . LEU A 1 152 ? 13.582 2.173 -6.471 1.00 93.19 152 LEU A C 1
ATOM 1164 O O . LEU A 1 152 ? 13.102 3.279 -6.209 1.00 93.19 152 LEU A O 1
ATOM 1168 N N . THR A 1 153 ? 14.297 1.930 -7.556 1.00 95.00 153 THR A N 1
ATOM 1169 C CA . THR A 1 153 ? 14.793 2.961 -8.458 1.00 95.00 153 THR A CA 1
ATOM 1170 C C . THR A 1 153 ? 14.397 2.629 -9.884 1.00 95.00 153 THR A C 1
ATOM 1172 O O . THR A 1 153 ? 14.553 1.498 -10.337 1.00 95.00 153 THR A O 1
ATOM 1175 N N . ALA A 1 154 ? 13.880 3.618 -10.604 1.00 96.94 154 ALA A N 1
ATOM 1176 C CA . ALA A 1 154 ? 13.767 3.536 -12.051 1.00 96.94 154 ALA A CA 1
ATOM 1177 C C . ALA A 1 154 ? 15.076 4.009 -12.694 1.00 96.94 154 ALA A C 1
ATOM 1179 O O . ALA A 1 154 ? 15.471 5.163 -12.503 1.00 96.94 154 ALA A O 1
ATOM 1180 N N . ALA A 1 155 ? 15.712 3.148 -13.492 1.00 96.31 155 ALA A N 1
ATOM 1181 C CA . ALA A 1 155 ? 17.026 3.411 -14.087 1.00 96.31 155 ALA A CA 1
ATOM 1182 C C . ALA A 1 155 ? 17.048 4.663 -14.994 1.00 96.31 155 ALA A C 1
ATOM 1184 O O . ALA A 1 155 ? 18.073 5.320 -15.164 1.00 96.31 155 ALA A O 1
ATOM 1185 N N . SER A 1 156 ? 15.907 5.016 -15.599 1.00 95.88 156 SER A N 1
ATOM 1186 C CA . SER A 1 156 ? 15.704 6.280 -16.321 1.00 95.88 156 SER A CA 1
ATOM 1187 C C . SER A 1 156 ? 14.212 6.605 -16.462 1.00 95.88 156 SER A C 1
ATOM 1189 O O . SER A 1 156 ? 13.368 5.761 -16.183 1.00 95.88 156 SER A O 1
ATOM 1191 N N . ASN A 1 157 ? 13.870 7.801 -16.957 1.00 96.06 157 ASN A N 1
ATOM 1192 C CA . ASN A 1 157 ? 12.492 8.188 -17.303 1.00 96.06 157 ASN A CA 1
ATOM 1193 C C . ASN A 1 157 ? 12.130 7.824 -18.761 1.00 96.06 157 ASN A C 1
ATOM 1195 O O . ASN A 1 157 ? 11.649 8.654 -19.534 1.00 96.06 157 ASN A O 1
ATOM 1199 N N . THR A 1 158 ? 12.413 6.590 -19.175 1.00 97.81 158 THR A N 1
ATOM 1200 C CA . THR A 1 158 ? 12.029 6.071 -20.497 1.00 97.81 158 THR A CA 1
ATOM 1201 C C . THR A 1 158 ? 11.113 4.863 -20.333 1.00 97.81 158 THR A C 1
ATOM 1203 O O . THR A 1 158 ? 11.232 4.111 -19.371 1.00 97.81 158 THR A O 1
ATOM 1206 N N . ASN A 1 159 ? 10.156 4.686 -21.250 1.00 98.31 159 ASN A N 1
ATOM 1207 C CA . ASN A 1 159 ? 9.336 3.473 -21.257 1.00 98.31 159 ASN A CA 1
ATOM 1208 C C . ASN A 1 159 ? 10.246 2.257 -21.467 1.00 98.31 159 ASN A C 1
ATOM 1210 O O . ASN A 1 159 ? 11.054 2.249 -22.394 1.00 98.31 159 ASN A O 1
ATOM 1214 N N . GLY A 1 160 ? 10.095 1.250 -20.614 1.00 97.94 160 GLY A N 1
ATOM 1215 C CA . GLY A 1 160 ? 10.935 0.060 -20.620 1.00 97.94 160 GLY A CA 1
ATOM 1216 C C . GLY A 1 160 ? 12.222 0.196 -19.816 1.00 97.94 160 GLY A C 1
ATOM 1217 O O . GLY A 1 160 ? 13.013 -0.744 -19.787 1.00 97.94 160 GLY A O 1
ATOM 1218 N N . ALA A 1 161 ? 12.446 1.330 -19.143 1.00 98.31 161 ALA A N 1
ATOM 1219 C CA . ALA A 1 161 ? 13.549 1.427 -18.202 1.00 98.31 161 ALA A CA 1
ATOM 1220 C C . ALA A 1 161 ? 13.357 0.409 -17.075 1.00 98.31 161 ALA A C 1
ATOM 1222 O O . ALA A 1 161 ? 12.260 0.272 -16.527 1.00 98.31 161 ALA A O 1
ATOM 1223 N N . ALA A 1 162 ? 14.437 -0.298 -16.755 1.00 98.12 162 ALA A N 1
ATOM 1224 C CA . ALA A 1 162 ? 14.439 -1.296 -15.705 1.00 98.12 162 ALA A CA 1
ATOM 1225 C C . ALA A 1 162 ? 14.118 -0.668 -14.346 1.00 98.12 162 ALA A C 1
ATOM 1227 O O . ALA A 1 162 ? 14.470 0.485 -14.069 1.00 98.12 162 ALA A O 1
ATOM 1228 N N . VAL A 1 163 ? 13.467 -1.463 -13.503 1.00 97.69 163 VAL A N 1
ATOM 1229 C CA . VAL A 1 163 ? 13.320 -1.161 -12.084 1.00 97.69 163 VAL A CA 1
ATOM 1230 C C . VAL A 1 163 ? 14.318 -2.006 -11.303 1.00 97.69 163 VAL A C 1
ATOM 1232 O O . VAL A 1 163 ? 14.346 -3.236 -11.403 1.00 97.69 163 VAL A O 1
ATOM 1235 N N . GLU A 1 164 ? 15.144 -1.322 -10.529 1.00 95.75 164 GLU A N 1
ATOM 1236 C CA . GLU A 1 164 ? 16.257 -1.875 -9.767 1.00 95.75 164 GLU A CA 1
ATOM 1237 C C . GLU A 1 164 ? 16.234 -1.352 -8.330 1.00 95.75 164 GLU A C 1
ATOM 1239 O O . GLU A 1 164 ? 15.325 -0.619 -7.930 1.00 95.75 164 GLU A O 1
ATOM 1244 N N . ILE A 1 165 ? 17.213 -1.750 -7.528 1.00 93.31 165 ILE A N 1
ATOM 1245 C CA . ILE A 1 165 ? 17.502 -1.089 -6.260 1.00 93.31 165 ILE A CA 1
ATOM 1246 C C . ILE A 1 165 ? 18.818 -0.336 -6.347 1.00 93.31 165 ILE A C 1
ATOM 1248 O O . ILE A 1 165 ? 19.791 -0.841 -6.891 1.00 93.31 165 ILE A O 1
ATOM 1252 N N . GLU A 1 166 ? 18.834 0.839 -5.740 1.00 93.62 166 GLU A N 1
ATOM 1253 C CA . GLU A 1 166 ? 20.023 1.668 -5.569 1.00 93.62 166 GLU A CA 1
ATOM 1254 C C . GLU A 1 166 ? 20.109 2.130 -4.117 1.00 93.62 166 GLU A C 1
ATOM 1256 O O . GLU A 1 166 ? 19.124 2.058 -3.368 1.00 93.62 166 GLU A O 1
ATOM 1261 N N . ASP A 1 167 ? 21.261 2.653 -3.712 1.00 92.50 167 ASP A N 1
ATOM 1262 C CA . ASP A 1 167 ? 21.371 3.437 -2.492 1.00 92.50 167 ASP A CA 1
ATOM 1263 C C . ASP A 1 167 ? 20.287 4.521 -2.482 1.00 92.50 167 ASP A C 1
ATOM 1265 O O . ASP A 1 167 ? 20.061 5.245 -3.458 1.00 92.50 167 ASP A O 1
ATOM 1269 N N . CYS A 1 168 ? 19.585 4.630 -1.357 1.00 88.06 168 CYS A N 1
ATOM 1270 C CA . CYS A 1 168 ? 18.593 5.675 -1.177 1.00 88.06 168 CYS A CA 1
ATOM 1271 C C . CYS A 1 168 ? 19.273 7.044 -1.286 1.00 88.06 168 CYS A C 1
ATOM 1273 O O . CYS A 1 168 ? 20.109 7.409 -0.450 1.00 88.06 168 CYS A O 1
ATOM 1275 N N . VAL A 1 169 ? 18.883 7.827 -2.287 1.00 82.75 169 VAL A N 1
ATOM 1276 C CA . VAL A 1 169 ? 19.387 9.188 -2.472 1.00 82.75 169 VAL A CA 1
ATOM 1277 C C . VAL A 1 169 ? 18.517 10.199 -1.720 1.00 82.75 169 VAL A C 1
ATOM 1279 O O . VAL A 1 169 ? 17.456 9.877 -1.180 1.00 82.75 169 VAL A O 1
ATOM 1282 N N . ALA A 1 170 ? 19.005 11.437 -1.602 1.00 68.62 170 ALA A N 1
ATOM 1283 C CA . ALA A 1 170 ? 18.276 12.499 -0.916 1.00 68.62 170 ALA A CA 1
ATOM 1284 C C . ALA A 1 170 ? 16.917 12.795 -1.588 1.00 68.62 170 ALA A C 1
ATOM 1286 O O . ALA A 1 170 ? 16.741 12.578 -2.788 1.00 68.62 170 ALA A O 1
ATOM 1287 N N . ALA A 1 171 ? 15.975 13.325 -0.800 1.00 59.06 171 ALA A N 1
ATOM 1288 C CA . ALA A 1 171 ? 14.690 13.821 -1.296 1.00 59.06 171 ALA A CA 1
ATOM 1289 C C . ALA A 1 171 ? 14.886 14.829 -2.442 1.00 59.06 171 ALA A C 1
ATOM 1291 O O . ALA A 1 171 ? 15.766 15.688 -2.364 1.00 59.06 171 ALA A O 1
ATOM 1292 N N . GLY A 1 172 ? 14.080 14.701 -3.496 1.00 57.59 172 GLY A N 1
ATOM 1293 C CA . GLY A 1 172 ? 14.186 15.431 -4.761 1.00 57.59 172 GLY A CA 1
ATOM 1294 C C . GLY A 1 172 ? 14.692 14.587 -5.938 1.00 57.59 172 GLY A C 1
ATOM 1295 O O . GLY A 1 172 ? 14.674 15.062 -7.075 1.00 57.59 172 GLY A O 1
ATOM 1296 N N . SER A 1 173 ? 15.130 13.342 -5.707 1.00 73.81 173 SER A N 1
ATOM 1297 C CA . SER A 1 173 ? 15.430 12.418 -6.804 1.00 73.81 173 SER A CA 1
ATOM 1298 C C . SER A 1 173 ? 14.166 11.724 -7.287 1.00 73.81 173 SER A C 1
ATOM 1300 O O . SER A 1 173 ? 13.711 10.730 -6.718 1.00 73.81 173 SER A O 1
ATOM 1302 N N . THR A 1 174 ? 13.638 12.219 -8.400 1.00 86.44 174 THR A N 1
ATOM 1303 C CA . THR A 1 174 ? 12.401 11.711 -9.009 1.00 86.44 174 THR A CA 1
ATOM 1304 C C . THR A 1 174 ? 12.463 10.231 -9.417 1.00 86.44 174 THR A C 1
ATOM 1306 O O . THR A 1 174 ? 11.417 9.622 -9.616 1.00 86.44 174 THR A O 1
ATOM 1309 N N . SER A 1 175 ? 13.659 9.630 -9.497 1.00 92.00 175 SER A N 1
ATOM 1310 C CA . SER A 1 175 ? 13.870 8.210 -9.827 1.00 92.00 175 SER A CA 1
ATOM 1311 C C . SER A 1 175 ? 13.592 7.225 -8.687 1.00 92.00 175 SER A C 1
ATOM 1313 O O . SER A 1 175 ? 13.567 6.023 -8.937 1.00 92.00 175 SER A O 1
ATOM 1315 N N . GLN A 1 176 ? 13.379 7.705 -7.459 1.00 91.19 176 GLN A N 1
ATOM 1316 C CA . GLN A 1 176 ? 13.077 6.878 -6.277 1.00 91.19 176 GLN A CA 1
ATOM 1317 C C . GLN A 1 176 ? 11.793 7.314 -5.557 1.00 91.19 176 GLN A C 1
ATOM 1319 O O . GLN A 1 176 ? 11.430 6.760 -4.519 1.00 91.19 176 GLN A O 1
ATOM 1324 N N . GLU A 1 177 ? 11.120 8.326 -6.099 1.00 86.81 177 GLU A N 1
ATOM 1325 C CA . GLU A 1 177 ? 9.936 8.958 -5.533 1.00 86.81 177 GLU A CA 1
ATOM 1326 C C . GLU A 1 177 ? 8.680 8.347 -6.148 1.00 86.81 177 GLU A C 1
ATOM 1328 O O . GLU A 1 177 ? 8.146 8.822 -7.154 1.00 86.81 177 GLU A O 1
ATOM 1333 N N . TRP A 1 178 ? 8.225 7.258 -5.535 1.00 87.44 178 TRP A N 1
ATOM 1334 C CA . TRP A 1 178 ? 7.045 6.533 -5.980 1.00 87.44 178 TRP A CA 1
ATOM 1335 C C . TRP A 1 178 ? 5.784 7.133 -5.379 1.00 87.44 178 TRP A C 1
ATOM 1337 O O . TRP A 1 178 ? 5.793 7.635 -4.270 1.00 87.44 178 TRP A O 1
ATOM 1347 N N . THR A 1 179 ? 4.670 7.071 -6.080 1.00 83.19 179 THR A N 1
ATOM 1348 C CA . THR A 1 179 ? 3.367 7.529 -5.612 1.00 83.19 179 THR A CA 1
ATOM 1349 C C . THR A 1 179 ? 2.410 6.358 -5.686 1.00 83.19 179 THR A C 1
ATOM 1351 O O . THR A 1 179 ? 2.122 5.874 -6.775 1.00 83.19 179 THR A O 1
ATOM 1354 N N . ASN A 1 180 ? 1.911 5.896 -4.544 1.00 79.88 180 ASN A N 1
ATOM 1355 C CA . ASN A 1 180 ? 0.853 4.897 -4.540 1.00 79.88 180 ASN A CA 1
ATOM 1356 C C . ASN A 1 180 ? -0.507 5.588 -4.714 1.00 79.88 180 ASN A C 1
ATOM 1358 O O . ASN A 1 180 ? -0.818 6.540 -4.000 1.00 79.88 180 ASN A O 1
ATOM 1362 N N . THR A 1 181 ? -1.304 5.124 -5.674 1.00 76.06 181 THR A N 1
ATOM 1363 C CA . THR A 1 181 ? -2.667 5.617 -5.934 1.00 76.06 181 THR A CA 1
ATOM 1364 C C . THR A 1 181 ? -3.757 4.647 -5.477 1.00 76.06 181 THR A C 1
ATOM 1366 O O . THR A 1 181 ? -4.919 4.840 -5.820 1.00 76.06 181 THR A O 1
ATOM 1369 N N . GLY A 1 182 ? -3.386 3.568 -4.787 1.00 73.38 182 GLY A N 1
ATOM 1370 C CA . GLY A 1 182 ? -4.267 2.490 -4.320 1.00 73.38 182 GLY A CA 1
ATOM 1371 C C . GLY A 1 182 ? -4.455 1.352 -5.303 1.00 73.38 182 GLY A C 1
ATOM 1372 O O . GLY A 1 182 ? -4.856 0.257 -4.922 1.00 73.38 182 GLY A O 1
ATOM 1373 N N . THR A 1 183 ? -4.118 1.607 -6.560 1.00 77.56 183 THR A N 1
ATOM 1374 C CA . THR A 1 183 ? -4.145 0.629 -7.647 1.00 77.56 183 THR A CA 1
ATOM 1375 C C . THR A 1 183 ? -2.852 0.629 -8.441 1.00 77.56 183 THR A C 1
ATOM 1377 O O . THR A 1 183 ? -2.507 -0.394 -9.007 1.00 77.56 183 THR A O 1
ATOM 1380 N N . THR A 1 184 ? -2.106 1.739 -8.479 1.00 87.69 184 THR A N 1
ATOM 1381 C CA . THR A 1 184 ? -0.865 1.851 -9.254 1.00 87.69 184 THR A CA 1
ATOM 1382 C C . THR A 1 184 ? 0.260 2.445 -8.414 1.00 87.69 184 THR A C 1
ATOM 1384 O O . THR A 1 184 ? 0.019 3.246 -7.509 1.00 87.69 184 THR A O 1
ATOM 1387 N N . LEU A 1 185 ? 1.500 2.079 -8.747 1.00 90.19 185 LEU A N 1
ATOM 1388 C CA . LEU A 1 185 ? 2.713 2.695 -8.209 1.00 90.19 185 LEU A CA 1
ATOM 1389 C C . LEU A 1 185 ? 3.328 3.586 -9.281 1.00 90.19 185 LEU A C 1
ATOM 1391 O O . LEU A 1 185 ? 3.945 3.098 -10.226 1.00 90.19 185 LEU A O 1
ATOM 1395 N N . GLN A 1 186 ? 3.126 4.891 -9.148 1.00 92.19 186 GLN A N 1
ATOM 1396 C CA . GLN A 1 186 ? 3.529 5.886 -10.132 1.00 92.19 186 GLN A CA 1
ATOM 1397 C C . GLN A 1 186 ? 4.902 6.476 -9.825 1.00 92.19 186 GLN A C 1
ATOM 1399 O O . GLN A 1 186 ? 5.294 6.587 -8.673 1.00 92.19 186 GLN A O 1
ATOM 1404 N N . ILE A 1 187 ? 5.620 6.904 -10.852 1.00 93.38 187 ILE A N 1
ATOM 1405 C CA . ILE A 1 187 ? 6.923 7.562 -10.772 1.00 93.38 187 ILE A CA 1
ATOM 1406 C C . ILE A 1 187 ? 7.048 8.567 -11.921 1.00 93.38 187 ILE A C 1
ATOM 1408 O O . ILE A 1 187 ? 6.379 8.443 -12.952 1.00 93.38 187 ILE A O 1
ATOM 1412 N N . PHE A 1 188 ? 7.846 9.621 -11.736 1.00 92.56 188 PHE A N 1
ATOM 1413 C CA . PHE A 1 188 ? 7.970 10.731 -12.698 1.00 92.56 188 PHE A CA 1
ATOM 1414 C C . PHE A 1 188 ? 6.620 11.373 -13.107 1.00 92.56 188 PHE A C 1
ATOM 1416 O O . PHE A 1 188 ? 6.502 11.964 -14.181 1.00 92.56 188 PHE A O 1
ATOM 1423 N N . GLY A 1 189 ? 5.574 11.209 -12.286 1.00 88.50 189 GLY A N 1
ATOM 1424 C CA . GLY A 1 189 ? 4.219 11.742 -12.483 1.00 88.50 189 GLY A CA 1
ATOM 1425 C C . GLY A 1 189 ? 3.382 11.113 -13.607 1.00 88.50 189 GLY A C 1
ATOM 1426 O O . GLY A 1 189 ? 2.184 11.364 -13.667 1.00 88.50 189 GLY A O 1
ATOM 1427 N N . THR A 1 190 ? 3.972 10.322 -14.508 1.00 93.19 190 THR A N 1
ATOM 1428 C CA . THR A 1 190 ? 3.270 9.759 -15.687 1.00 93.19 190 THR A CA 1
ATOM 1429 C C . THR A 1 190 ? 3.612 8.301 -15.979 1.00 93.19 190 THR A C 1
ATOM 1431 O O . THR A 1 190 ? 3.064 7.708 -16.915 1.00 93.19 190 THR A O 1
ATOM 1434 N N . LYS A 1 191 ? 4.547 7.722 -15.221 1.00 97.81 191 LYS A N 1
ATOM 1435 C CA . LYS A 1 191 ? 5.000 6.345 -15.392 1.00 97.81 191 LYS A CA 1
ATOM 1436 C C . LYS A 1 191 ? 4.512 5.496 -14.237 1.00 97.81 191 LYS A C 1
ATOM 1438 O O . LYS A 1 191 ? 4.367 6.000 -13.135 1.00 97.81 191 LYS A O 1
ATOM 1443 N N . CYS A 1 192 ? 4.267 4.227 -14.503 1.00 97.38 192 CYS A N 1
ATOM 1444 C CA . CYS A 1 192 ? 3.777 3.242 -13.560 1.00 97.38 192 CYS A CA 1
ATOM 1445 C C . CYS A 1 192 ? 4.766 2.078 -13.502 1.00 97.38 192 CYS A C 1
ATOM 1447 O O . CYS A 1 192 ? 5.385 1.744 -14.517 1.00 97.38 192 CYS A O 1
ATOM 1449 N N . LEU A 1 193 ? 4.899 1.465 -12.326 1.00 97.75 193 LEU A N 1
ATOM 1450 C CA . LEU A 1 193 ? 5.546 0.169 -12.174 1.00 97.75 193 LEU A CA 1
ATOM 1451 C C . LEU A 1 193 ? 4.786 -0.860 -13.012 1.00 97.75 193 LEU A C 1
ATOM 1453 O O . LEU A 1 193 ? 3.570 -0.982 -12.882 1.00 97.75 193 LEU A O 1
ATOM 1457 N N . ASP A 1 194 ? 5.498 -1.584 -13.862 1.00 98.31 194 ASP A N 1
ATOM 1458 C CA . ASP A 1 194 ? 4.912 -2.402 -14.915 1.00 98.31 194 ASP A CA 1
ATOM 1459 C C . ASP A 1 194 ? 5.600 -3.772 -14.960 1.00 98.31 194 ASP A C 1
ATOM 1461 O O . ASP A 1 194 ? 6.833 -3.880 -14.971 1.00 98.31 194 ASP A O 1
ATOM 1465 N N . VAL A 1 195 ? 4.799 -4.837 -14.970 1.00 98.00 195 VAL A N 1
ATOM 1466 C CA . VAL A 1 195 ? 5.287 -6.181 -15.284 1.00 98.00 195 VAL A CA 1
ATOM 1467 C C . VAL A 1 195 ? 5.524 -6.261 -16.783 1.00 98.00 195 VAL A C 1
ATOM 1469 O O . VAL A 1 195 ? 4.580 -6.195 -17.570 1.00 98.00 195 VAL A O 1
ATOM 1472 N N . THR A 1 196 ? 6.784 -6.450 -17.178 1.00 98.00 196 THR A N 1
ATOM 1473 C CA . THR A 1 196 ? 7.191 -6.411 -18.586 1.00 98.00 196 THR A CA 1
ATOM 1474 C C . THR A 1 196 ? 6.332 -7.335 -19.451 1.00 98.00 196 THR A C 1
ATOM 1476 O O . THR A 1 196 ? 6.293 -8.549 -19.241 1.00 98.00 196 THR A O 1
ATOM 1479 N N . ASN A 1 197 ? 5.650 -6.749 -20.442 1.00 95.62 197 ASN A N 1
ATOM 1480 C CA . ASN A 1 197 ? 4.718 -7.423 -21.359 1.00 95.62 197 ASN A CA 1
ATOM 1481 C C . ASN A 1 197 ? 3.549 -8.169 -20.679 1.00 95.62 197 ASN A C 1
ATOM 1483 O O . ASN A 1 197 ? 2.889 -8.975 -21.333 1.00 95.62 197 ASN A O 1
ATOM 1487 N N . GLY A 1 198 ? 3.299 -7.948 -19.386 1.00 94.62 198 GLY A N 1
ATOM 1488 C CA . GLY A 1 198 ? 2.314 -8.706 -18.610 1.00 94.62 198 GLY A CA 1
ATOM 1489 C C . GLY A 1 198 ? 2.658 -10.182 -18.445 1.00 94.62 198 GLY A C 1
ATOM 1490 O O . GLY A 1 198 ? 1.768 -11.008 -18.243 1.00 94.62 198 GLY A O 1
ATOM 1491 N N . ALA A 1 199 ? 3.935 -10.546 -18.589 1.00 96.12 199 ALA A N 1
ATOM 1492 C CA . ALA A 1 199 ? 4.342 -11.936 -18.494 1.00 96.12 199 ALA A CA 1
ATOM 1493 C C . ALA A 1 199 ? 4.164 -12.457 -17.059 1.00 96.12 199 ALA A C 1
ATOM 1495 O O . ALA A 1 199 ? 4.630 -11.859 -16.094 1.00 96.12 199 ALA A O 1
ATOM 1496 N N . THR A 1 200 ? 3.512 -13.612 -16.926 1.00 93.12 200 THR A N 1
ATOM 1497 C CA . THR A 1 200 ? 3.184 -14.231 -15.629 1.00 93.12 200 THR A CA 1
ATOM 1498 C C . THR A 1 200 ? 4.267 -15.174 -15.107 1.00 93.12 200 THR A C 1
ATOM 1500 O O . THR A 1 200 ? 4.101 -15.800 -14.060 1.00 93.12 200 THR A O 1
ATOM 1503 N N . ALA A 1 201 ? 5.362 -15.331 -15.853 1.00 93.50 201 ALA A N 1
ATOM 1504 C CA . ALA A 1 201 ? 6.433 -16.247 -15.500 1.00 93.50 201 ALA A CA 1
ATOM 1505 C C . ALA A 1 201 ? 7.233 -15.724 -14.300 1.00 93.50 201 ALA A C 1
ATOM 1507 O O . ALA A 1 201 ? 7.574 -14.538 -14.238 1.00 93.50 201 ALA A O 1
ATOM 1508 N N . ASP A 1 202 ? 7.590 -16.630 -13.388 1.00 90.06 202 ASP A N 1
ATOM 1509 C CA . ASP A 1 202 ? 8.468 -16.321 -12.263 1.00 90.06 202 ASP A CA 1
ATOM 1510 C C . ASP A 1 202 ? 9.783 -15.710 -12.757 1.00 90.06 202 ASP A C 1
ATOM 1512 O O . ASP A 1 202 ? 10.445 -16.209 -13.669 1.00 90.06 202 ASP A O 1
ATOM 1516 N N . GLY A 1 203 ? 10.164 -14.605 -12.131 1.00 90.56 203 GLY A N 1
ATOM 1517 C CA . GLY A 1 203 ? 11.367 -13.866 -12.453 1.00 90.56 203 GLY A CA 1
ATOM 1518 C C . GLY A 1 203 ? 11.252 -12.879 -13.611 1.00 90.56 203 GLY A C 1
ATOM 1519 O O . GLY A 1 203 ? 12.269 -12.260 -13.948 1.00 90.56 203 GLY A O 1
ATOM 1520 N N . THR A 1 204 ? 10.048 -12.678 -14.161 1.00 96.12 204 THR A N 1
ATOM 1521 C CA . THR A 1 204 ? 9.760 -11.576 -15.090 1.00 96.12 204 THR A CA 1
ATOM 1522 C C . THR A 1 204 ? 10.176 -10.254 -14.455 1.00 96.12 204 THR A C 1
ATOM 1524 O O . THR A 1 204 ? 9.756 -9.926 -13.344 1.00 96.12 204 THR A O 1
ATOM 1527 N N . LYS A 1 205 ? 11.045 -9.510 -15.145 1.00 97.00 205 LYS A N 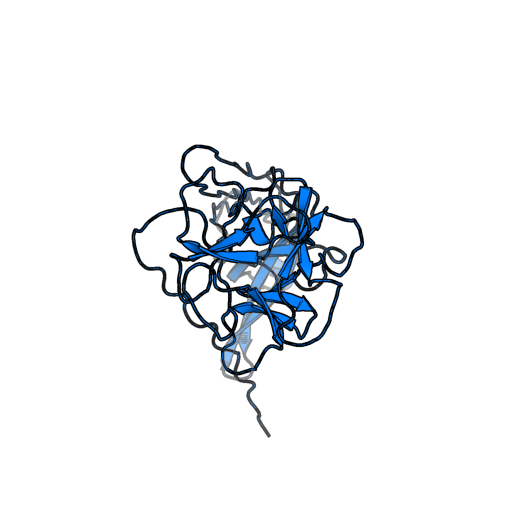1
ATOM 1528 C CA . LYS A 1 205 ? 11.586 -8.244 -14.647 1.00 97.00 205 LYS A CA 1
ATOM 1529 C C . LYS A 1 205 ? 10.541 -7.144 -14.686 1.00 97.00 205 LYS A C 1
ATOM 1531 O O . LYS A 1 205 ? 9.687 -7.114 -15.576 1.00 97.00 205 LYS A O 1
ATOM 1536 N N . LEU A 1 206 ? 10.653 -6.232 -13.734 1.00 98.00 206 LEU A N 1
ATOM 1537 C CA . LEU A 1 206 ? 9.845 -5.028 -13.711 1.00 98.00 206 LEU A CA 1
ATOM 1538 C C . LEU A 1 206 ? 10.506 -3.927 -14.531 1.00 98.00 206 LEU A C 1
ATOM 1540 O O . LEU A 1 206 ? 11.733 -3.804 -14.589 1.00 98.00 206 LEU A O 1
ATOM 1544 N N . GLN A 1 207 ? 9.658 -3.121 -15.143 1.00 98.50 207 GLN A N 1
ATOM 1545 C CA . GLN A 1 207 ? 10.027 -1.915 -15.859 1.00 98.50 207 GLN A CA 1
ATOM 1546 C C . GLN A 1 207 ? 9.135 -0.768 -15.386 1.00 98.50 207 GLN A C 1
ATOM 1548 O O . GLN A 1 207 ? 8.171 -0.971 -14.645 1.00 98.50 207 GLN A O 1
ATOM 1553 N N . ILE A 1 208 ? 9.436 0.442 -15.836 1.00 98.69 208 ILE A N 1
ATOM 1554 C CA . ILE A 1 208 ? 8.440 1.508 -15.846 1.00 98.69 208 ILE A CA 1
ATOM 1555 C C . ILE A 1 208 ? 7.827 1.634 -17.233 1.00 98.69 208 ILE A C 1
ATOM 1557 O O . ILE A 1 208 ? 8.500 1.500 -18.260 1.00 98.69 208 ILE A O 1
ATOM 1561 N N . TRP A 1 209 ? 6.545 1.957 -17.274 1.00 98.50 209 TRP A N 1
ATOM 1562 C CA . TRP A 1 209 ? 5.859 2.267 -18.519 1.00 98.50 209 TRP A CA 1
ATOM 1563 C C . TRP A 1 209 ? 4.900 3.428 -18.331 1.00 98.50 209 TRP A C 1
ATOM 1565 O O . TRP A 1 209 ? 4.576 3.801 -17.213 1.00 98.50 209 TRP A O 1
ATOM 1575 N N . THR A 1 210 ? 4.447 4.034 -19.424 1.00 98.25 210 THR A N 1
ATOM 1576 C CA . THR A 1 210 ? 3.405 5.068 -19.340 1.00 98.25 210 THR A CA 1
ATOM 1577 C C . THR A 1 210 ? 2.160 4.480 -18.688 1.00 98.25 210 THR A C 1
ATOM 1579 O O . THR A 1 210 ? 1.728 3.392 -19.080 1.00 98.25 210 THR A O 1
ATOM 1582 N N . CYS A 1 211 ? 1.630 5.181 -17.685 1.00 96.75 211 CYS A N 1
ATOM 1583 C CA . CYS A 1 211 ? 0.440 4.748 -16.968 1.00 96.75 211 CYS A CA 1
ATOM 1584 C C . CYS A 1 211 ? -0.757 4.657 -17.919 1.00 96.75 211 CYS A C 1
ATOM 1586 O O . CYS A 1 211 ? -1.051 5.614 -18.634 1.00 96.75 211 CYS A O 1
ATOM 1588 N N . ASN A 1 212 ? -1.457 3.526 -17.892 1.00 93.38 212 ASN A N 1
ATOM 1589 C CA . ASN A 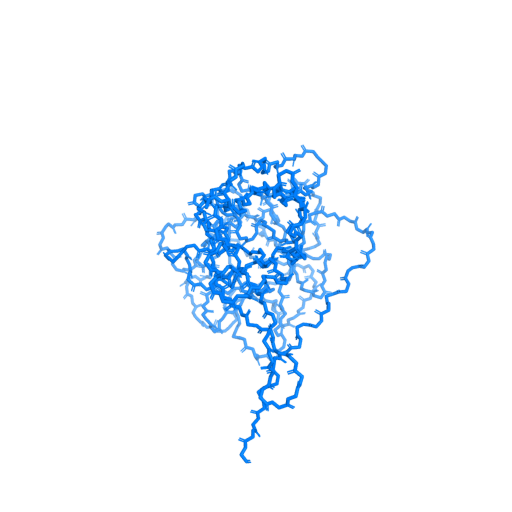1 212 ? -2.662 3.271 -18.672 1.00 93.38 212 ASN A CA 1
ATOM 1590 C C . ASN A 1 212 ? -3.769 2.749 -17.750 1.00 93.38 212 ASN A C 1
ATOM 1592 O O . ASN A 1 212 ? -3.577 1.775 -17.026 1.00 93.38 212 ASN A O 1
ATOM 1596 N N . THR A 1 213 ? -4.945 3.372 -17.797 1.00 89.12 213 THR A N 1
ATOM 1597 C CA . THR A 1 213 ? -6.100 2.958 -16.987 1.00 89.12 213 THR A CA 1
ATOM 1598 C C . THR A 1 213 ? -6.587 1.563 -17.388 1.00 89.12 213 THR A C 1
ATOM 1600 O O . THR A 1 213 ? -6.781 1.302 -18.575 1.00 89.12 213 THR A O 1
ATOM 1603 N N . GLY A 1 214 ? -6.817 0.685 -16.406 1.00 83.75 214 GLY A N 1
ATOM 1604 C CA . GLY A 1 214 ? -7.295 -0.689 -16.624 1.00 83.75 214 GLY A CA 1
ATOM 1605 C C . GLY A 1 214 ? -6.246 -1.637 -17.212 1.00 83.75 214 GLY A C 1
ATOM 1606 O O . GLY A 1 214 ? -6.594 -2.696 -17.733 1.00 83.75 214 GLY A O 1
ATOM 1607 N N . ASN A 1 215 ? -4.966 -1.250 -17.188 1.00 92.25 215 ASN A N 1
ATOM 1608 C CA . ASN A 1 215 ? -3.869 -2.132 -17.556 1.00 92.25 215 ASN A CA 1
ATOM 1609 C C . ASN A 1 215 ? -3.429 -2.944 -16.335 1.00 92.25 215 ASN A C 1
ATOM 1611 O O . ASN A 1 215 ? -2.660 -2.457 -15.506 1.00 92.25 215 ASN A O 1
ATOM 1615 N N . THR A 1 216 ? -3.834 -4.212 -16.286 1.00 92.81 216 THR A N 1
ATOM 1616 C CA . THR A 1 216 ? -3.511 -5.136 -15.188 1.00 92.81 216 THR A CA 1
ATOM 1617 C C . THR A 1 216 ? -2.010 -5.304 -14.950 1.00 92.81 216 THR A C 1
ATOM 1619 O O . THR A 1 216 ? -1.599 -5.652 -13.852 1.00 92.81 216 THR A O 1
ATOM 1622 N N . ASN A 1 217 ? -1.151 -5.030 -15.938 1.00 96.19 217 ASN A N 1
ATOM 1623 C CA . ASN A 1 217 ? 0.308 -5.108 -15.772 1.00 96.19 217 ASN A CA 1
ATOM 1624 C C . ASN A 1 217 ? 0.863 -4.017 -14.841 1.00 96.19 217 ASN A C 1
ATOM 1626 O O . ASN A 1 217 ? 2.011 -4.109 -14.411 1.00 96.19 217 ASN A O 1
ATOM 1630 N N . GLN A 1 218 ? 0.063 -2.984 -14.570 1.00 96.31 218 GLN A N 1
ATOM 1631 C CA . GLN A 1 218 ? 0.404 -1.812 -13.764 1.00 96.31 218 GLN A CA 1
ATOM 1632 C C . GLN A 1 218 ? -0.414 -1.737 -12.473 1.00 96.31 218 GLN A C 1
ATOM 1634 O O . GLN A 1 218 ? -0.310 -0.752 -11.738 1.00 96.31 218 GLN A O 1
ATOM 1639 N N . GLU A 1 219 ? -1.224 -2.763 -12.211 1.00 91.62 219 GLU A N 1
ATOM 1640 C CA . GLU A 1 219 ? -2.078 -2.849 -11.039 1.00 91.62 219 GLU A CA 1
ATOM 1641 C C . GLU A 1 219 ? -1.363 -3.608 -9.921 1.00 91.62 219 GLU A C 1
ATOM 1643 O O . GLU A 1 219 ? -0.905 -4.736 -10.105 1.00 91.62 219 GLU A O 1
ATOM 1648 N N . TRP A 1 220 ? -1.237 -2.966 -8.763 1.00 87.50 220 TRP A N 1
ATOM 1649 C CA . TRP A 1 220 ? -0.500 -3.481 -7.616 1.00 87.50 220 TRP A CA 1
ATOM 1650 C C . TRP A 1 220 ? -1.330 -3.337 -6.348 1.00 87.50 220 TRP A C 1
ATOM 1652 O O . TRP A 1 220 ? -1.923 -2.288 -6.098 1.00 87.50 220 TRP A O 1
ATOM 1662 N N . VAL A 1 221 ? -1.319 -4.380 -5.525 1.00 77.88 221 VAL A N 1
ATOM 1663 C CA . VAL A 1 221 ? -1.954 -4.400 -4.207 1.00 77.88 221 VAL A CA 1
ATOM 1664 C C . VAL A 1 221 ? -0.871 -4.458 -3.145 1.00 77.88 221 VAL A C 1
ATOM 1666 O O . VAL A 1 221 ? 0.074 -5.239 -3.244 1.00 77.88 221 VAL A O 1
ATOM 1669 N N . THR A 1 222 ? -0.997 -3.643 -2.107 1.00 72.31 222 THR A N 1
ATOM 1670 C CA . THR A 1 222 ? -0.122 -3.725 -0.939 1.00 72.31 222 THR A CA 1
ATOM 1671 C C . THR A 1 222 ? -0.795 -4.524 0.163 1.00 72.31 222 THR A C 1
ATOM 1673 O O . THR A 1 222 ? -1.881 -4.170 0.608 1.00 72.31 222 THR A O 1
ATOM 1676 N N . PHE A 1 223 ? -0.143 -5.594 0.612 1.00 64.88 223 PHE A N 1
ATOM 1677 C CA . PHE A 1 223 ? -0.636 -6.466 1.672 1.00 64.88 223 PHE A CA 1
ATOM 1678 C C . PHE A 1 223 ? 0.422 -6.597 2.769 1.00 64.88 223 PHE A C 1
ATOM 1680 O O . PHE A 1 223 ? 1.454 -7.252 2.586 1.00 64.88 223 PHE A O 1
ATOM 1687 N N . GLY A 1 224 ? 0.192 -5.932 3.904 1.00 65.94 224 GLY A N 1
ATOM 1688 C CA . GLY A 1 224 ? 1.194 -5.803 4.962 1.00 65.94 224 GLY A CA 1
ATOM 1689 C C . GLY A 1 224 ? 2.483 -5.177 4.422 1.00 65.94 224 GLY A C 1
ATOM 1690 O O . GLY A 1 224 ? 2.470 -4.074 3.889 1.00 65.94 224 GLY A O 1
ATOM 1691 N N . SER A 1 225 ? 3.595 -5.902 4.525 1.00 66.50 225 SER A N 1
ATOM 1692 C CA . SER A 1 225 ? 4.904 -5.506 3.990 1.00 66.50 225 SER A CA 1
ATOM 1693 C C . SER A 1 225 ? 5.184 -6.017 2.568 1.00 66.50 225 SER A C 1
ATOM 1695 O O . SER A 1 225 ? 6.314 -5.948 2.098 1.00 66.50 225 SER A O 1
ATOM 1697 N N . SER A 1 226 ? 4.196 -6.571 1.863 1.00 74.06 226 SER A N 1
ATOM 1698 C CA . SER A 1 226 ? 4.373 -7.095 0.502 1.00 74.06 226 SER A CA 1
ATOM 1699 C C . SER A 1 226 ? 3.665 -6.232 -0.536 1.00 74.06 226 SER A C 1
ATOM 1701 O O . SER A 1 226 ? 2.550 -5.768 -0.317 1.00 74.06 226 SER A O 1
ATOM 1703 N N . ILE A 1 227 ? 4.297 -6.068 -1.699 1.00 84.50 227 ILE A N 1
ATOM 1704 C CA . ILE A 1 227 ? 3.693 -5.464 -2.892 1.00 84.50 227 ILE A CA 1
ATOM 1705 C C . ILE A 1 227 ? 3.402 -6.604 -3.868 1.00 84.50 227 ILE A C 1
ATOM 1707 O O . ILE A 1 227 ? 4.317 -7.320 -4.274 1.00 84.50 227 ILE A O 1
ATOM 1711 N N . GLN A 1 228 ? 2.135 -6.802 -4.210 1.00 86.38 228 GLN A N 1
ATOM 1712 C CA . GLN A 1 228 ? 1.638 -7.922 -5.000 1.00 86.38 228 GLN A CA 1
ATOM 1713 C C . GLN A 1 228 ? 1.126 -7.452 -6.354 1.00 86.38 228 GLN A C 1
ATOM 1715 O O . GLN A 1 228 ? 0.397 -6.469 -6.442 1.00 86.38 228 GLN A O 1
ATOM 1720 N N . TRP A 1 229 ? 1.491 -8.185 -7.402 1.00 89.44 229 TRP A N 1
ATOM 1721 C CA . TRP A 1 229 ? 0.899 -8.028 -8.732 1.00 89.44 229 TRP A CA 1
ATOM 1722 C C . TRP A 1 229 ? -0.319 -8.942 -8.918 1.00 89.44 229 TRP A C 1
ATOM 1724 O O . TRP A 1 229 ? -1.253 -8.635 -9.646 1.00 89.44 229 TRP A O 1
ATOM 1734 N N . SER A 1 230 ? -0.314 -10.096 -8.245 1.00 85.56 230 SER A N 1
ATOM 1735 C CA . SER A 1 230 ? -1.438 -11.035 -8.202 1.00 85.56 230 SER A CA 1
ATOM 1736 C C . SER A 1 230 ? -1.475 -11.737 -6.840 1.00 85.56 230 SER A C 1
ATOM 1738 O O . SER A 1 230 ? -0.468 -11.691 -6.126 1.00 85.56 230 SER A O 1
ATOM 1740 N N . PRO A 1 231 ? -2.564 -12.449 -6.483 1.00 81.38 231 PRO A N 1
ATOM 1741 C CA . PRO A 1 231 ? -2.691 -13.102 -5.174 1.00 81.38 231 PRO A CA 1
ATOM 1742 C C . PRO A 1 231 ? -1.548 -14.065 -4.824 1.00 81.38 231 PRO A C 1
ATOM 1744 O O . PRO A 1 231 ? -1.289 -14.332 -3.655 1.00 81.38 231 PRO A O 1
ATOM 1747 N N . SER A 1 232 ? -0.858 -14.597 -5.837 1.00 82.56 232 SER A N 1
ATOM 1748 C CA . SER A 1 232 ? 0.259 -15.523 -5.665 1.00 82.56 232 SER A CA 1
ATOM 1749 C C . SER A 1 232 ? 1.608 -14.949 -6.084 1.00 82.56 232 SER A C 1
ATOM 1751 O O . SER A 1 232 ? 2.565 -15.710 -6.089 1.00 82.56 232 SER A O 1
ATOM 1753 N N . SER A 1 233 ? 1.710 -13.680 -6.499 1.00 85.31 233 SER A N 1
ATOM 1754 C CA . SER A 1 233 ? 2.942 -13.120 -7.069 1.00 85.31 233 SER A CA 1
ATOM 1755 C C . SER A 1 233 ? 3.274 -11.748 -6.503 1.00 85.31 233 SER A C 1
ATOM 1757 O O . SER A 1 233 ? 2.488 -10.805 -6.598 1.00 85.31 233 SER A O 1
ATOM 1759 N N . CYS A 1 234 ? 4.496 -11.629 -6.005 1.00 86.75 234 CYS A N 1
ATOM 1760 C CA . CYS A 1 234 ? 4.983 -10.478 -5.269 1.00 86.75 234 CYS A CA 1
ATOM 1761 C C . CYS A 1 234 ? 6.178 -9.832 -5.972 1.00 86.75 234 CYS A C 1
ATOM 1763 O O . CYS A 1 234 ? 6.896 -10.480 -6.731 1.00 86.75 234 CYS A O 1
ATOM 1765 N N . LEU A 1 235 ? 6.405 -8.560 -5.674 1.00 90.38 235 LEU A N 1
ATOM 1766 C CA . LEU A 1 235 ? 7.621 -7.834 -6.001 1.00 90.38 235 LEU A CA 1
ATOM 1767 C C . LEU A 1 235 ? 8.796 -8.428 -5.205 1.00 90.38 235 LEU A C 1
ATOM 1769 O O . LEU A 1 235 ? 8.718 -8.561 -3.986 1.00 90.38 235 LEU A O 1
ATOM 1773 N N . ASP A 1 236 ? 9.865 -8.802 -5.904 1.00 90.44 236 ASP A N 1
ATOM 1774 C CA . ASP A 1 236 ? 11.007 -9.545 -5.367 1.00 90.44 236 ASP A CA 1
ATOM 1775 C C . ASP A 1 236 ? 12.335 -8.997 -5.903 1.00 90.44 236 ASP A C 1
ATOM 1777 O O . ASP A 1 236 ? 12.440 -8.551 -7.051 1.00 90.44 236 ASP A O 1
ATOM 1781 N N . LEU A 1 237 ? 13.381 -9.085 -5.083 1.00 89.50 237 LEU A N 1
ATOM 1782 C CA . LEU A 1 237 ? 14.747 -8.829 -5.528 1.00 89.50 237 LEU A CA 1
ATOM 1783 C C . LEU A 1 237 ? 15.294 -10.048 -6.246 1.00 89.50 237 LEU A C 1
ATOM 1785 O O . LEU A 1 237 ? 15.267 -11.157 -5.718 1.00 89.50 237 LEU A O 1
ATOM 1789 N N . THR A 1 238 ? 15.893 -9.847 -7.418 1.00 87.31 238 THR A N 1
ATOM 1790 C CA . THR A 1 238 ? 16.509 -10.958 -8.146 1.00 87.31 238 THR A CA 1
ATOM 1791 C C . THR A 1 238 ? 17.519 -11.683 -7.259 1.00 87.31 238 THR A C 1
ATOM 1793 O O . THR A 1 238 ? 18.521 -11.103 -6.843 1.00 87.31 238 THR A O 1
ATOM 1796 N N . ASN A 1 239 ? 17.218 -12.952 -6.958 1.00 85.44 239 ASN A N 1
ATOM 1797 C CA . ASN A 1 239 ? 18.006 -13.839 -6.096 1.00 85.44 239 ASN A CA 1
ATOM 1798 C C . ASN A 1 239 ? 18.275 -13.280 -4.685 1.00 85.44 239 ASN A C 1
ATOM 1800 O O . ASN A 1 239 ? 19.267 -13.648 -4.059 1.00 85.44 239 ASN A O 1
ATOM 1804 N N . GLY A 1 240 ? 17.436 -12.363 -4.199 1.00 82.38 240 GLY A N 1
ATOM 1805 C CA . GLY A 1 240 ? 17.608 -11.718 -2.900 1.00 82.38 240 GLY A CA 1
ATOM 1806 C C . GLY A 1 240 ? 18.854 -10.826 -2.779 1.00 82.38 240 GLY A C 1
ATOM 1807 O O . GLY A 1 240 ? 19.271 -10.490 -1.670 1.00 82.38 240 GLY A O 1
ATOM 1808 N N . VAL A 1 241 ? 19.485 -10.451 -3.895 1.00 87.06 241 VAL A N 1
ATOM 1809 C CA . VAL A 1 241 ? 20.706 -9.634 -3.882 1.00 87.06 241 VAL A CA 1
ATOM 1810 C C . VAL A 1 241 ? 20.364 -8.181 -3.534 1.00 87.06 241 VAL A C 1
ATOM 1812 O O . VAL A 1 241 ? 19.464 -7.587 -4.118 1.00 87.06 241 VAL A O 1
ATOM 1815 N N . GLN A 1 242 ? 21.084 -7.598 -2.572 1.00 88.81 242 GLN A N 1
ATOM 1816 C CA . GLN A 1 242 ? 20.829 -6.248 -2.039 1.00 88.81 242 GLN A CA 1
ATOM 1817 C C . GLN A 1 242 ? 21.960 -5.261 -2.366 1.00 88.81 242 GLN A C 1
ATOM 1819 O O . GLN A 1 242 ? 22.368 -4.456 -1.527 1.00 88.81 242 GLN A O 1
ATOM 1824 N N . THR A 1 243 ? 22.495 -5.357 -3.580 1.00 91.00 243 THR A N 1
ATOM 1825 C CA . THR A 1 243 ? 23.494 -4.438 -4.138 1.00 91.00 243 THR A CA 1
ATOM 1826 C C . THR A 1 243 ? 22.849 -3.522 -5.168 1.00 91.00 243 THR A C 1
ATOM 1828 O O . THR A 1 243 ? 21.829 -3.884 -5.751 1.00 91.00 243 THR A O 1
ATOM 1831 N N . ASP A 1 244 ? 23.478 -2.375 -5.406 1.00 94.56 244 ASP A N 1
ATOM 1832 C CA . ASP A 1 244 ? 23.078 -1.438 -6.459 1.00 94.56 244 ASP A CA 1
ATOM 1833 C C . ASP A 1 244 ? 23.020 -2.118 -7.830 1.00 94.56 244 ASP A C 1
ATOM 1835 O O . ASP A 1 244 ? 23.765 -3.071 -8.096 1.00 94.56 244 ASP A O 1
ATOM 1839 N N . GLY A 1 245 ? 22.083 -1.675 -8.662 1.00 93.44 245 GLY A N 1
ATOM 1840 C CA . GLY A 1 245 ? 21.771 -2.238 -9.969 1.00 93.44 245 GLY A CA 1
ATOM 1841 C C . GLY A 1 245 ? 21.072 -3.598 -9.935 1.00 93.44 245 GLY A C 1
ATOM 1842 O O . GLY A 1 245 ? 20.827 -4.185 -10.994 1.00 93.44 245 GLY A O 1
ATOM 1843 N N . ASN A 1 246 ? 20.756 -4.167 -8.759 1.00 94.31 246 ASN A N 1
ATOM 1844 C CA . ASN A 1 246 ? 20.041 -5.440 -8.745 1.00 94.31 246 ASN A CA 1
ATOM 1845 C C . ASN A 1 246 ? 18.594 -5.249 -9.205 1.00 94.31 246 ASN A C 1
ATOM 1847 O O . ASN A 1 246 ? 17.832 -4.467 -8.639 1.00 94.31 246 ASN A O 1
ATOM 1851 N N . LEU A 1 247 ? 18.207 -6.028 -10.212 1.00 95.00 247 LEU A N 1
ATOM 1852 C CA . LEU A 1 247 ? 16.896 -5.928 -10.833 1.00 95.00 247 LEU A CA 1
ATOM 1853 C C . LEU A 1 247 ? 15.785 -6.444 -9.922 1.00 95.00 247 LEU A C 1
ATOM 1855 O O . LEU A 1 247 ? 15.929 -7.463 -9.232 1.00 95.00 247 LEU A O 1
ATOM 1859 N N . VAL A 1 248 ? 14.627 -5.810 -10.041 1.00 94.31 248 VAL A N 1
ATOM 1860 C CA . VAL A 1 248 ? 13.386 -6.240 -9.404 1.00 94.31 248 VAL A CA 1
ATOM 1861 C C . VAL A 1 248 ? 12.563 -7.081 -10.376 1.00 94.31 248 VAL A C 1
ATOM 1863 O O . VAL A 1 248 ? 12.578 -6.880 -11.595 1.00 94.31 248 VAL A O 1
ATOM 1866 N N . ARG A 1 249 ? 11.874 -8.085 -9.845 1.00 93.75 249 ARG A N 1
ATOM 1867 C CA . ARG A 1 249 ? 11.067 -9.037 -10.609 1.00 93.75 249 ARG A CA 1
ATOM 1868 C C . ARG A 1 249 ? 9.775 -9.362 -9.876 1.00 93.75 249 ARG A C 1
ATOM 1870 O O . ARG A 1 249 ? 9.647 -9.056 -8.695 1.00 93.75 249 ARG A O 1
ATOM 1877 N N . ILE A 1 250 ? 8.857 -10.033 -10.558 1.00 92.31 250 ILE A N 1
ATOM 1878 C CA . ILE A 1 250 ? 7.805 -10.779 -9.869 1.00 92.31 250 ILE A CA 1
ATOM 1879 C C . ILE A 1 250 ? 8.301 -12.177 -9.488 1.00 92.31 250 ILE A C 1
ATOM 1881 O O . ILE A 1 250 ? 9.029 -12.817 -10.254 1.00 92.31 250 ILE A O 1
ATOM 1885 N N . LEU A 1 251 ? 7.906 -12.658 -8.315 1.00 88.50 251 LEU A N 1
ATOM 1886 C CA . LEU A 1 251 ? 8.152 -14.026 -7.870 1.00 88.50 251 LEU A CA 1
ATOM 1887 C C . LEU A 1 251 ? 6.984 -14.521 -7.016 1.00 88.50 251 LEU A C 1
ATOM 1889 O O . LEU A 1 251 ? 6.428 -13.761 -6.217 1.00 88.50 251 LEU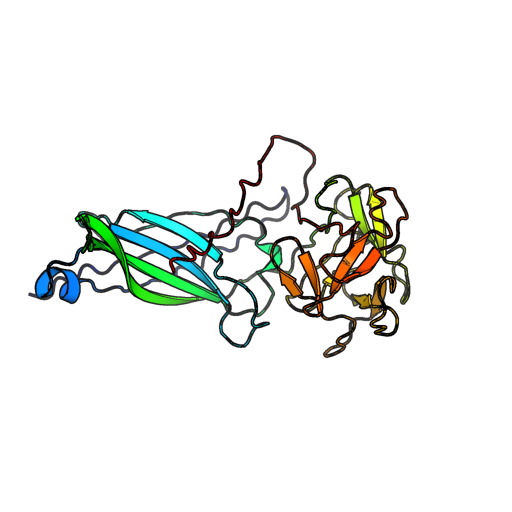 A O 1
ATOM 1893 N N . ARG A 1 252 ? 6.627 -15.802 -7.152 1.00 84.50 252 ARG A N 1
ATOM 1894 C CA . ARG A 1 252 ? 5.623 -16.413 -6.279 1.00 84.50 252 ARG A CA 1
ATOM 1895 C C . ARG A 1 252 ? 6.024 -16.423 -4.802 1.00 84.50 252 ARG A C 1
ATOM 1897 O O . ARG A 1 252 ? 7.176 -16.694 -4.458 1.00 84.50 252 ARG A O 1
ATOM 1904 N N . SER A 1 253 ? 5.046 -16.172 -3.930 1.00 67.94 253 SER A N 1
ATOM 1905 C CA . SER A 1 253 ? 5.213 -16.260 -2.476 1.00 67.94 253 SER A CA 1
ATOM 1906 C C . SER A 1 253 ? 5.548 -17.698 -2.041 1.00 67.94 253 SER A C 1
ATOM 1908 O O . SER A 1 253 ? 5.053 -18.668 -2.611 1.00 67.94 253 SER A O 1
ATOM 1910 N N . GLY A 1 254 ? 6.431 -17.847 -1.045 1.00 62.19 254 GLY A N 1
ATOM 1911 C CA . GLY A 1 254 ? 6.838 -19.155 -0.502 1.00 62.19 254 GLY A CA 1
ATOM 1912 C C . GLY A 1 254 ? 8.044 -19.822 -1.180 1.00 62.19 254 GLY A C 1
ATOM 1913 O O . GLY A 1 254 ? 8.463 -20.896 -0.750 1.00 62.19 254 GLY A O 1
ATOM 1914 N N . LEU A 1 255 ? 8.642 -19.199 -2.201 1.00 59.25 255 LEU A N 1
ATOM 1915 C CA . LEU A 1 255 ? 9.906 -19.658 -2.785 1.00 59.25 255 LEU A CA 1
ATOM 1916 C C . LEU A 1 255 ? 11.119 -19.196 -1.948 1.00 59.25 255 LEU A C 1
ATOM 1918 O O . LEU A 1 255 ? 11.081 -18.117 -1.346 1.00 59.25 255 LEU A O 1
ATOM 1922 N N . PRO A 1 256 ? 12.220 -19.979 -1.902 1.00 45.59 256 PRO A N 1
ATOM 1923 C CA . PRO A 1 256 ? 13.455 -19.531 -1.266 1.00 45.59 256 PRO A CA 1
ATOM 1924 C C . PRO A 1 256 ? 13.938 -18.244 -1.952 1.00 45.59 256 PRO A C 1
ATOM 1926 O O . PRO A 1 256 ? 13.822 -18.119 -3.170 1.00 45.59 256 PRO A O 1
ATOM 1929 N N . PHE A 1 257 ? 14.482 -17.304 -1.171 1.00 52.38 257 PHE A N 1
ATOM 1930 C CA . PHE A 1 257 ? 14.945 -15.964 -1.590 1.00 52.38 257 PHE A CA 1
ATOM 1931 C C . PHE A 1 257 ? 13.885 -14.863 -1.735 1.00 52.38 257 PHE A C 1
ATOM 1933 O O . PHE A 1 257 ? 14.242 -13.778 -2.184 1.00 52.38 257 PHE A O 1
ATOM 1940 N N . PHE A 1 258 ? 12.639 -15.090 -1.307 1.00 51.75 258 PHE A N 1
ATOM 1941 C CA . PHE A 1 258 ? 11.621 -14.038 -1.287 1.00 51.75 258 PHE A CA 1
ATOM 1942 C C . PHE A 1 258 ? 12.012 -12.900 -0.329 1.00 51.75 258 PHE A C 1
ATOM 1944 O O . PHE A 1 258 ? 11.996 -13.075 0.894 1.00 51.75 258 PHE A O 1
ATOM 1951 N N . ILE A 1 259 ? 12.378 -11.737 -0.878 1.00 57.00 259 ILE A N 1
ATOM 1952 C CA . ILE A 1 259 ? 12.636 -10.538 -0.073 1.00 57.00 259 ILE A CA 1
ATOM 1953 C C . ILE A 1 259 ? 11.424 -9.620 -0.133 1.00 57.00 259 ILE A C 1
ATOM 1955 O O . ILE A 1 259 ? 11.130 -8.985 -1.139 1.00 57.00 259 ILE A O 1
ATOM 1959 N N . VAL A 1 260 ? 10.763 -9.537 1.015 1.00 56.91 260 VAL A N 1
ATOM 1960 C CA . VAL A 1 260 ? 9.651 -8.638 1.311 1.00 56.91 260 VAL A CA 1
ATOM 1961 C C . VAL A 1 260 ? 10.145 -7.188 1.274 1.00 56.91 260 VAL A C 1
ATOM 1963 O O . VAL A 1 260 ? 11.255 -6.916 1.732 1.00 56.91 260 VAL A O 1
ATOM 1966 N N . PHE A 1 261 ? 9.345 -6.231 0.811 1.00 55.22 261 PHE A N 1
ATOM 1967 C CA . PHE A 1 261 ? 9.716 -4.810 0.766 1.00 55.22 261 PHE A CA 1
ATOM 1968 C C . PHE A 1 261 ? 8.953 -4.000 1.827 1.00 55.22 261 PHE A C 1
ATOM 1970 O O . PHE A 1 261 ? 7.778 -3.719 1.629 1.00 55.22 261 PHE A O 1
ATOM 1977 N N . VAL A 1 262 ? 9.594 -3.555 2.922 1.00 47.44 262 VAL A N 1
ATOM 1978 C CA . VAL A 1 262 ? 8.953 -2.578 3.826 1.00 47.44 262 VAL A CA 1
ATOM 1979 C C . VAL A 1 262 ? 9.177 -1.135 3.397 1.00 47.44 262 VAL A C 1
ATOM 1981 O O . VAL A 1 262 ? 10.238 -0.692 2.969 1.00 47.44 262 VAL A O 1
ATOM 1984 N N . HIS A 1 263 ? 8.129 -0.366 3.615 1.00 50.66 263 HIS A N 1
ATOM 1985 C CA . HIS A 1 263 ? 8.030 1.068 3.437 1.00 50.66 263 HIS A CA 1
ATOM 1986 C C . HIS A 1 263 ? 8.621 1.843 4.628 1.00 50.66 263 HIS A C 1
ATOM 1988 O O . HIS A 1 263 ? 8.355 1.529 5.790 1.00 50.66 263 HIS A O 1
ATOM 1994 N N . ALA A 1 264 ? 9.351 2.927 4.353 1.00 35.88 264 ALA A N 1
ATOM 1995 C CA . ALA A 1 264 ? 9.743 3.896 5.375 1.00 35.88 264 ALA A CA 1
ATOM 1996 C C . ALA A 1 264 ? 9.546 5.332 4.858 1.00 35.88 264 ALA A C 1
ATOM 1998 O O . ALA A 1 264 ? 10.022 5.649 3.762 1.00 35.88 264 ALA A O 1
ATOM 1999 N N . PRO A 1 265 ? 8.888 6.227 5.624 1.00 35.19 265 PRO A N 1
ATOM 2000 C CA . PRO A 1 265 ? 8.942 7.654 5.332 1.00 35.19 265 PRO A CA 1
ATOM 2001 C C . PRO A 1 265 ? 10.395 8.143 5.426 1.00 35.19 265 PRO A C 1
ATOM 2003 O O . PRO A 1 265 ? 11.225 7.578 6.144 1.00 35.19 265 PRO A O 1
ATOM 2006 N N . SER A 1 266 ? 10.740 9.176 4.662 1.00 31.19 266 SER A N 1
ATOM 2007 C CA . SER A 1 266 ? 12.124 9.631 4.556 1.00 31.19 266 SER A CA 1
ATOM 2008 C C . SER A 1 266 ? 12.672 10.133 5.902 1.00 31.19 266 SER A C 1
ATOM 2010 O O . SER A 1 266 ? 12.251 11.164 6.418 1.00 31.19 266 SER A O 1
ATOM 2012 N N . ARG A 1 267 ? 13.670 9.432 6.464 1.00 36.03 267 ARG A N 1
ATOM 2013 C CA . ARG A 1 267 ? 14.827 10.055 7.134 1.00 36.03 267 ARG A CA 1
ATOM 2014 C C . ARG A 1 267 ? 15.962 9.078 7.430 1.00 36.03 267 ARG A C 1
ATOM 2016 O O . ARG A 1 267 ? 15.752 7.890 7.655 1.00 36.03 267 ARG A O 1
ATOM 2023 N N . ARG A 1 268 ? 17.181 9.630 7.464 1.00 34.09 268 ARG A N 1
ATOM 2024 C CA . ARG A 1 268 ? 18.356 9.014 8.086 1.00 34.09 268 ARG A CA 1
ATOM 2025 C C . ARG A 1 268 ? 18.189 8.996 9.612 1.00 34.09 268 ARG A C 1
ATOM 2027 O O . ARG A 1 268 ? 17.974 10.043 10.211 1.00 34.09 268 ARG A O 1
ATOM 2034 N N . LEU A 1 269 ? 18.331 7.783 10.147 1.00 33.56 269 LEU A N 1
ATOM 2035 C CA . LEU A 1 269 ? 18.859 7.336 11.443 1.00 33.56 269 LEU A CA 1
ATOM 2036 C C . LEU A 1 269 ? 18.498 8.115 12.717 1.00 33.56 269 LEU A C 1
ATOM 2038 O O . LEU A 1 269 ? 19.003 9.202 12.984 1.00 33.56 269 LEU A O 1
ATOM 2042 N N . GLY A 1 270 ? 17.757 7.420 13.580 1.00 27.75 270 GLY A N 1
ATOM 2043 C CA . GLY A 1 270 ? 17.656 7.708 15.003 1.00 27.75 270 GLY A CA 1
ATOM 2044 C C . GLY A 1 270 ? 16.631 6.802 15.678 1.00 27.75 270 GLY A C 1
ATOM 2045 O O . GLY A 1 270 ? 15.464 7.157 15.742 1.00 27.75 270 GLY A O 1
ATOM 2046 N N . THR A 1 271 ? 17.108 5.679 16.220 1.00 25.41 271 THR A N 1
ATOM 2047 C CA . THR A 1 271 ? 16.450 4.751 17.167 1.00 25.41 271 THR A CA 1
ATOM 2048 C C . THR A 1 271 ? 15.458 3.710 16.624 1.00 25.41 271 THR A C 1
ATOM 2050 O O . THR A 1 271 ? 14.568 3.988 15.829 1.00 25.41 271 THR A O 1
ATOM 2053 N N . ASN A 1 272 ? 15.702 2.474 17.076 1.00 28.19 272 ASN A N 1
ATOM 2054 C CA . ASN A 1 272 ? 14.993 1.229 16.797 1.00 28.19 272 ASN A CA 1
ATOM 2055 C C . ASN A 1 272 ? 13.479 1.339 17.022 1.00 28.19 272 ASN A C 1
ATOM 2057 O O . ASN A 1 272 ? 13.049 1.716 18.110 1.00 28.19 272 ASN A O 1
ATOM 2061 N N . MET A 1 273 ? 12.688 0.872 16.054 1.00 24.38 273 MET A N 1
ATOM 2062 C CA . MET A 1 273 ? 11.398 0.251 16.350 1.00 24.38 273 MET A CA 1
ATOM 2063 C C . MET A 1 273 ? 11.449 -1.198 15.880 1.00 24.38 273 MET A C 1
ATOM 2065 O O . MET A 1 273 ? 11.452 -1.484 14.685 1.00 24.38 273 MET A O 1
ATOM 2069 N N . ASP A 1 274 ? 11.541 -2.086 16.865 1.00 25.14 274 ASP A N 1
ATOM 2070 C CA . ASP A 1 274 ? 11.328 -3.520 16.732 1.00 25.14 274 ASP A CA 1
ATOM 2071 C C . ASP A 1 274 ? 9.876 -3.753 16.291 1.00 25.14 274 ASP A C 1
ATOM 2073 O O . ASP A 1 274 ? 8.936 -3.403 17.009 1.00 25.14 274 ASP A O 1
ATOM 2077 N N . LEU A 1 275 ? 9.679 -4.340 15.110 1.00 25.45 275 LEU A N 1
ATOM 2078 C CA . LEU A 1 275 ? 8.382 -4.883 14.715 1.00 25.45 275 LEU A CA 1
ATOM 2079 C C . LEU A 1 275 ? 8.137 -6.136 15.560 1.00 25.45 275 LEU A C 1
ATOM 2081 O O . LEU A 1 275 ? 8.618 -7.225 15.249 1.00 25.45 275 LEU A O 1
ATOM 2085 N N . HIS A 1 276 ? 7.407 -5.971 16.663 1.00 21.38 276 HIS A N 1
ATOM 2086 C CA . HIS A 1 276 ? 6.877 -7.097 17.418 1.00 21.38 276 HIS A CA 1
ATOM 2087 C C . HIS A 1 276 ? 6.035 -7.982 16.491 1.00 21.38 276 HIS A C 1
ATOM 2089 O O . HIS A 1 276 ? 5.069 -7.526 15.881 1.00 21.38 276 HIS A O 1
ATOM 2095 N N . ARG A 1 277 ? 6.461 -9.249 16.404 1.00 21.91 277 ARG A N 1
ATOM 2096 C CA . ARG A 1 277 ? 5.690 -10.443 16.037 1.00 21.91 277 ARG A CA 1
ATOM 2097 C C . ARG A 1 277 ? 4.184 -10.189 15.949 1.00 21.91 277 ARG A C 1
ATOM 2099 O O . ARG A 1 277 ? 3.512 -10.084 16.971 1.00 21.91 277 ARG A O 1
ATOM 2106 N N . TRP A 1 278 ? 3.653 -10.264 14.735 1.00 22.45 278 TRP A N 1
ATOM 2107 C CA . TRP A 1 278 ? 2.356 -10.900 14.555 1.00 22.45 278 TRP A CA 1
ATOM 2108 C C . TRP A 1 278 ? 2.597 -12.392 14.771 1.00 22.45 278 TRP A C 1
ATOM 2110 O O . TRP A 1 278 ? 3.129 -13.082 13.905 1.00 22.45 278 TRP A O 1
ATOM 2120 N N . ALA A 1 279 ? 2.336 -12.859 15.991 1.00 23.06 279 ALA A N 1
ATOM 2121 C CA . ALA A 1 279 ? 2.079 -14.271 16.194 1.00 23.06 279 ALA A CA 1
ATOM 2122 C C . ALA A 1 279 ? 0.754 -14.560 15.485 1.00 23.06 279 ALA A C 1
ATOM 2124 O O . ALA A 1 279 ? -0.253 -13.913 15.775 1.00 23.06 279 ALA A O 1
ATOM 2125 N N . GLU A 1 280 ? 0.777 -15.475 14.521 1.00 25.08 280 GLU A N 1
ATOM 2126 C CA . GLU A 1 280 ? -0.447 -16.072 14.003 1.00 25.08 280 GLU A CA 1
ATOM 2127 C C . GLU A 1 280 ? -1.271 -16.613 15.184 1.00 25.08 280 GLU A C 1
ATOM 2129 O O . GLU A 1 280 ? -0.680 -17.128 16.144 1.00 25.08 280 GLU A O 1
ATOM 2134 N N . PRO A 1 281 ? -2.611 -16.515 15.160 1.00 25.50 281 PRO A N 1
ATOM 2135 C CA . PRO A 1 281 ? -3.416 -17.271 16.098 1.00 25.50 281 PRO A CA 1
ATOM 2136 C C . PRO A 1 281 ? -3.168 -18.743 15.779 1.00 25.50 281 PRO A C 1
ATOM 2138 O O . PRO A 1 281 ? -3.519 -19.222 14.701 1.00 25.50 281 PRO A O 1
ATOM 2141 N N . THR A 1 282 ? -2.541 -19.462 16.703 1.00 26.34 282 THR A N 1
ATOM 2142 C CA . THR A 1 282 ? -2.595 -20.918 16.704 1.00 26.34 282 THR A CA 1
ATOM 2143 C C . THR A 1 282 ? -4.070 -21.303 16.711 1.00 26.34 282 THR A C 1
ATOM 2145 O O . THR A 1 282 ? -4.770 -21.026 17.684 1.00 26.34 282 THR A O 1
ATOM 2148 N N . MET A 1 283 ? -4.554 -21.886 15.612 1.00 25.59 283 MET A N 1
ATOM 2149 C CA . MET A 1 283 ? -5.774 -22.681 15.649 1.00 25.59 283 MET A CA 1
ATOM 2150 C C . MET A 1 283 ? -5.535 -23.795 16.664 1.00 25.59 283 MET A C 1
ATOM 2152 O O . MET A 1 283 ? -4.685 -24.658 16.446 1.00 25.59 283 MET A O 1
ATOM 2156 N N . ASP A 1 284 ? -6.258 -23.733 17.777 1.00 27.14 284 ASP A N 1
ATOM 2157 C CA . ASP A 1 284 ? -6.500 -24.890 18.626 1.00 27.14 284 ASP A CA 1
ATOM 2158 C C . ASP A 1 284 ? -7.198 -25.938 17.754 1.00 27.14 284 ASP A C 1
ATOM 2160 O O . ASP A 1 284 ? -8.331 -25.742 17.309 1.00 27.14 284 ASP A O 1
ATOM 2164 N N . THR A 1 285 ? -6.499 -27.023 17.437 1.00 32.53 285 THR A N 1
ATOM 2165 C CA . THR A 1 285 ? -7.144 -28.246 16.966 1.00 32.53 285 THR A CA 1
ATOM 2166 C C . THR A 1 285 ? -7.460 -29.084 18.195 1.00 32.53 285 THR A C 1
ATOM 2168 O O . THR A 1 285 ? -6.656 -29.932 18.580 1.00 32.53 285 THR A O 1
ATOM 2171 N N . ASP A 1 286 ? -8.613 -28.820 18.807 1.00 33.25 286 ASP A N 1
ATOM 2172 C CA . ASP A 1 286 ? -9.261 -29.762 19.717 1.00 33.25 286 ASP A CA 1
ATOM 2173 C C . ASP A 1 286 ? -10.147 -30.714 18.891 1.00 33.25 286 ASP A C 1
ATOM 2175 O O . ASP A 1 286 ? -11.275 -30.376 18.528 1.00 33.25 286 ASP A O 1
ATOM 2179 N N . GLU A 1 287 ? -9.607 -31.900 18.596 1.00 36.25 287 GLU A N 1
ATOM 2180 C CA . GLU A 1 287 ? -10.322 -33.190 18.557 1.00 36.25 287 GLU A CA 1
ATOM 2181 C C . GLU A 1 287 ? -9.438 -34.277 19.185 1.00 36.25 287 GLU A C 1
ATOM 2183 O O . GLU A 1 287 ? -8.251 -34.387 18.793 1.00 36.25 287 GLU A O 1
#

Foldseek 3Di:
DDDWLFEFEAEQEAEDADPDDGPRLRGDRDGWGDTCCCVCVVPVWDFQKKWKWKDFPPPQPHDDDTGTWDIDGQDPPDVSNYDYDYTYRPPCLQVAAAPTKMKIKIWTWTWDQDPVGDIDIDIDDMTIDIDHRDDDFFFWFKAWPVDPQKTFFFPDPDAFGFTFIDGDDDPPPQRRGWTDNSFFTDTPNFWTWFQVVLDPDAFRFIHIHGDDPPDLRGTWHDDPQWIASDPFKTWFFDQLDDYPPTTIHIHGPPDPRGTGIHIDRDDDDDDDDDPPDPPDPPPPPDD

Radius of gyration: 22.62 Å; chains: 1; bounding box: 60×54×56 Å

Organism: NCBI:txid1033252

pLDDT: mean 70.18, std 21.84, range [21.38, 98.69]

Secondary structure (DSSP, 8-state):
-----B-EEEEEE----STT--------------B-HIIIIIH-----EEEEEEEEPTTSSS-PPPEEEEEEE--TT-SS-EEEEEE--TTGGGT--TT-EEEEEEEEEEEE--TTSS-EEEEEEEEEEEEE---PPPPBEE--TT-TTEEEEESSSSTTPBEEEEEPPPTT-TTS-BEE-SS-EEETTTEEEEEGGG--STTPBEEEEE--TT-GGG--EEETTEEEEETTEEEEEGGG--STTEEEEEEETTSTT-----EE-S---------------------

InterPro domains:
  IPR000772 Ricin B, lectin domain [PF00652] (141-245)
  IPR000772 Ricin B, lectin domain [SM00458] (139-262)
  IPR035992 Ricin B-like lectins [SSF50370] (140-250)